Protein AF-A0AAJ4NPG3-F1 (afdb_monomer_lite)

Secondary structure (DSSP, 8-state):
-----------B---HHHHHSEEEEEEES--SSSTT--EEETTEEEEEEEES----SS--------SS--EEEEEEEEETTTEEEEEEEEES----HHHHHHHTTTSS----SS--SEEEEEE-TTS-EEEEEEEE--TT-SS-EEEEE-SS-EEEEEEE-BBTT--SB-SS--EEEEEETTEEEEEEE-STT-EEEEETT--HHHHHHHHHHHHHHHHHHHHHHHT-

Organism: NCBI:txid2599927

pLDDT: mean 81.84, std 18.61, range [30.41, 98.44]

Sequence (228 aa):
MTITLGSCAAHMAMPIELENDSTKISVEGRAFSNFSGEFNFGKYHVTNIHRGWTKRSDVTILGYGSSKVEQKYQFSIDESGDNLWIVECVSDASWNHATLGEFFGGKISLESSYDPQLVCKVIGNNNTEVAAIIMSQSYDSITLQGDVTDGKTNIDISGVDKFSTSSLSMGQAMGYVFLLNENPIGAVEVINSGNVWISESTNQEEKSLISVTSAAMLLYQDIKKGSS

Structure (mmCIF, N/CA/C/O backbone):
data_AF-A0AAJ4NPG3-F1
#
_entry.id   AF-A0AAJ4NPG3-F1
#
loop_
_atom_site.group_PDB
_atom_site.id
_atom_site.type_symbol
_atom_site.label_atom_id
_atom_site.label_alt_id
_atom_site.label_comp_id
_atom_site.label_asym_id
_atom_site.label_entity_id
_atom_site.label_seq_id
_atom_site.pdbx_PDB_ins_code
_atom_site.Cartn_x
_atom_site.Cartn_y
_atom_site.Cartn_z
_atom_site.occupancy
_atom_site.B_iso_or_equiv
_atom_site.auth_seq_id
_atom_site.auth_comp_id
_atom_site.auth_asym_id
_atom_site.auth_atom_id
_atom_site.pdbx_PDB_model_num
ATOM 1 N N . MET A 1 1 ? 35.547 8.448 19.892 1.00 38.94 1 MET A N 1
ATOM 2 C CA . MET A 1 1 ? 34.451 9.328 19.441 1.00 38.94 1 MET A CA 1
ATOM 3 C C . MET A 1 1 ? 33.921 8.727 18.153 1.00 38.94 1 MET A C 1
ATOM 5 O O . MET A 1 1 ? 34.527 8.903 17.106 1.00 38.94 1 MET A O 1
ATOM 9 N N . THR A 1 2 ? 32.908 7.872 18.260 1.00 35.84 2 THR A N 1
ATOM 10 C CA . THR A 1 2 ? 32.359 7.131 17.121 1.00 35.84 2 THR A CA 1
ATOM 11 C C . THR A 1 2 ? 31.309 8.019 16.474 1.00 35.84 2 THR A C 1
ATOM 13 O O . THR A 1 2 ? 30.265 8.266 17.066 1.00 35.84 2 THR A O 1
ATOM 16 N N . ILE A 1 3 ? 31.623 8.571 15.305 1.00 42.03 3 ILE A N 1
ATOM 17 C CA . ILE A 1 3 ? 30.676 9.357 14.517 1.00 42.03 3 ILE A CA 1
ATOM 18 C C . ILE A 1 3 ? 29.740 8.349 13.850 1.00 42.03 3 ILE A C 1
ATOM 20 O O . ILE A 1 3 ? 30.099 7.724 12.855 1.00 42.03 3 ILE A O 1
ATOM 24 N N . THR A 1 4 ? 28.558 8.140 14.424 1.00 38.81 4 THR A N 1
ATOM 25 C CA . THR A 1 4 ? 27.461 7.472 13.724 1.00 38.81 4 THR A CA 1
ATOM 26 C C . THR A 1 4 ? 26.949 8.450 12.674 1.00 38.81 4 THR A C 1
ATOM 28 O O . THR A 1 4 ? 26.176 9.354 12.987 1.00 38.81 4 THR A O 1
ATOM 31 N N . LEU A 1 5 ? 27.425 8.318 11.435 1.00 42.19 5 LEU A N 1
ATOM 32 C CA . LEU A 1 5 ? 26.762 8.916 10.280 1.00 42.19 5 LEU A CA 1
ATOM 33 C C . LEU A 1 5 ? 25.359 8.309 10.234 1.00 42.19 5 LEU A C 1
ATOM 35 O O . LEU A 1 5 ? 25.189 7.171 9.802 1.00 42.19 5 LEU A O 1
ATOM 39 N N . GLY A 1 6 ? 24.372 9.041 10.751 1.00 39.91 6 GLY A N 1
ATOM 40 C CA . GLY A 1 6 ? 22.973 8.738 10.502 1.00 39.91 6 GLY A CA 1
ATOM 41 C C . GLY A 1 6 ? 22.788 8.791 8.996 1.00 39.91 6 GLY A C 1
ATOM 42 O O . GLY A 1 6 ? 22.810 9.870 8.408 1.00 39.91 6 GLY A O 1
ATOM 43 N N . SER A 1 7 ? 22.729 7.623 8.362 1.00 44.09 7 SER A N 1
ATOM 44 C CA . SER A 1 7 ? 22.411 7.508 6.947 1.00 44.09 7 SER A CA 1
ATOM 45 C C . SER A 1 7 ? 21.071 8.208 6.744 1.00 44.09 7 SER A C 1
ATOM 47 O O . SER A 1 7 ? 20.053 7.777 7.282 1.00 44.09 7 SER A O 1
ATOM 49 N N . CYS A 1 8 ? 21.086 9.340 6.044 1.00 62.28 8 CYS A N 1
ATOM 50 C CA . CYS A 1 8 ? 19.871 9.979 5.570 1.00 62.28 8 CYS A CA 1
ATOM 51 C C . CYS A 1 8 ? 19.309 9.038 4.501 1.00 62.28 8 CYS A C 1
ATOM 53 O O . CYS A 1 8 ? 19.768 9.042 3.358 1.00 62.28 8 CYS A O 1
ATOM 55 N N . ALA A 1 9 ? 18.430 8.125 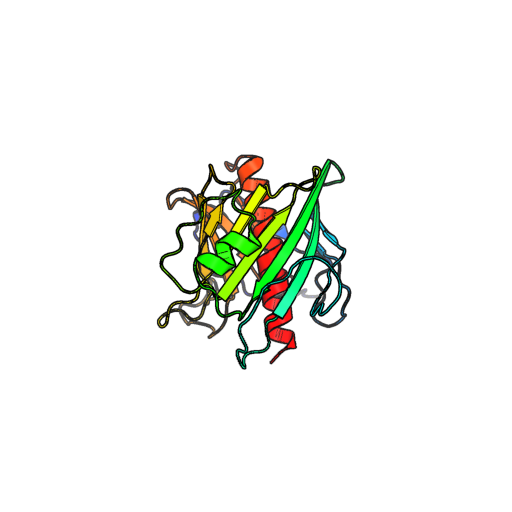4.913 1.00 73.69 9 ALA A N 1
ATOM 56 C CA . ALA A 1 9 ? 17.777 7.217 3.989 1.00 73.69 9 ALA A CA 1
ATOM 57 C C . ALA A 1 9 ? 16.955 8.053 3.000 1.00 73.69 9 ALA A C 1
ATOM 59 O O . ALA A 1 9 ? 16.244 8.975 3.400 1.00 73.69 9 ALA A O 1
ATOM 60 N N . ALA A 1 10 ? 17.088 7.760 1.707 1.00 84.62 10 ALA A N 1
ATOM 61 C CA . ALA A 1 10 ? 16.289 8.428 0.691 1.00 84.62 10 ALA A CA 1
ATOM 62 C C . ALA A 1 10 ? 14.807 8.091 0.901 1.00 84.62 10 ALA A C 1
ATOM 64 O O . ALA A 1 10 ? 14.477 6.922 1.118 1.00 84.62 10 ALA A O 1
ATOM 65 N N . HIS A 1 11 ? 13.955 9.113 0.810 1.00 91.81 11 HIS A N 1
ATOM 66 C CA . HIS A 1 11 ? 12.510 8.996 0.973 1.00 91.81 11 HIS A CA 1
ATOM 67 C C . HIS A 1 11 ? 11.770 9.298 -0.326 1.00 91.81 11 HIS A C 1
ATOM 69 O O . HIS A 1 11 ? 12.264 10.077 -1.144 1.00 91.81 11 HIS A O 1
ATOM 75 N N . MET A 1 12 ? 10.594 8.702 -0.521 1.00 94.38 12 MET A N 1
ATOM 76 C CA . MET A 1 12 ? 9.686 9.102 -1.601 1.00 94.38 12 MET A CA 1
ATOM 77 C C . MET A 1 12 ? 9.254 10.564 -1.428 1.00 94.38 12 MET A C 1
ATOM 79 O O . MET A 1 12 ? 9.166 11.064 -0.309 1.00 94.38 12 MET A O 1
ATOM 83 N N . ALA A 1 13 ? 8.969 11.259 -2.529 1.00 93.94 13 ALA A N 1
ATOM 84 C CA . ALA A 1 13 ? 8.302 12.554 -2.435 1.00 93.94 13 ALA A CA 1
ATOM 85 C C . ALA A 1 13 ? 6.835 12.362 -2.030 1.00 93.94 13 ALA A C 1
ATOM 87 O O . ALA A 1 13 ? 6.122 11.578 -2.652 1.00 93.94 13 ALA A O 1
ATOM 88 N N . MET A 1 14 ? 6.367 13.104 -1.032 1.00 92.69 14 MET A N 1
ATOM 89 C CA . MET A 1 14 ? 4.974 13.057 -0.595 1.00 92.69 14 MET A CA 1
ATOM 90 C C . MET A 1 14 ? 4.435 14.460 -0.303 1.00 92.69 14 MET A C 1
ATOM 92 O O . MET A 1 14 ? 5.228 15.393 -0.160 1.00 92.69 14 MET A O 1
ATOM 96 N N . PRO A 1 15 ? 3.104 14.637 -0.275 1.00 94.31 15 PRO A N 1
ATOM 97 C CA . PRO A 1 15 ? 2.493 15.895 0.136 1.00 94.31 15 PRO A CA 1
ATOM 98 C C . PRO A 1 15 ? 2.933 16.306 1.547 1.00 94.31 15 PRO A C 1
ATOM 100 O O . PRO A 1 15 ? 3.081 15.460 2.433 1.00 94.31 15 PRO A O 1
ATOM 103 N N . ILE A 1 16 ? 3.128 17.610 1.753 1.00 92.44 16 ILE A N 1
ATOM 104 C CA . ILE A 1 16 ? 3.629 18.185 3.012 1.00 92.44 16 ILE A CA 1
ATOM 105 C C . ILE A 1 16 ? 2.659 17.953 4.181 1.00 92.44 16 ILE A C 1
ATOM 107 O O . ILE A 1 16 ? 3.066 17.880 5.337 1.00 92.44 16 ILE A O 1
ATOM 111 N N . GLU A 1 17 ? 1.374 17.790 3.880 1.00 93.75 17 GLU A N 1
ATOM 112 C CA . GLU A 1 17 ? 0.311 17.463 4.826 1.00 93.75 17 GLU A CA 1
ATOM 113 C C . GLU A 1 17 ? 0.591 16.125 5.518 1.00 93.75 17 GLU A C 1
ATOM 115 O O . GLU A 1 17 ? 0.449 16.004 6.732 1.00 93.75 17 GLU A O 1
ATOM 120 N N . LEU A 1 18 ? 1.079 15.127 4.773 1.00 94.88 18 LEU A N 1
ATOM 121 C CA . LEU A 1 18 ? 1.440 13.833 5.348 1.00 94.88 18 LEU A CA 1
ATOM 122 C C . LEU A 1 18 ? 2.752 13.895 6.133 1.00 94.88 18 LEU A C 1
ATOM 124 O O . LEU A 1 18 ? 2.943 13.107 7.052 1.00 94.88 18 LEU A O 1
ATOM 128 N N . GLU A 1 19 ? 3.659 14.820 5.826 1.00 89.75 19 GLU A N 1
ATOM 129 C CA . GLU A 1 19 ? 4.871 15.004 6.633 1.00 89.75 19 GLU A CA 1
ATOM 130 C C . GLU A 1 19 ? 4.559 15.553 8.031 1.00 89.75 19 GLU A C 1
ATOM 132 O O . GLU A 1 19 ? 5.238 15.183 8.990 1.00 89.75 19 GLU A O 1
ATOM 137 N N . ASN A 1 20 ? 3.531 16.398 8.147 1.00 90.88 20 ASN A N 1
ATOM 138 C CA . ASN A 1 20 ? 3.207 17.105 9.386 1.00 90.88 20 ASN A CA 1
ATOM 139 C C . ASN A 1 20 ? 2.100 16.433 10.210 1.00 90.88 20 ASN A C 1
ATOM 141 O O . ASN A 1 20 ? 2.214 16.382 11.432 1.00 90.88 20 ASN A O 1
ATOM 145 N N . ASP A 1 21 ? 1.064 15.902 9.553 1.00 94.25 21 ASP A N 1
ATOM 146 C CA . ASP A 1 21 ? -0.208 15.534 10.196 1.00 94.25 21 ASP A CA 1
ATOM 147 C C . ASP A 1 21 ? -0.521 14.034 10.064 1.00 94.25 21 ASP A C 1
ATOM 149 O O . ASP A 1 21 ? -1.678 13.607 9.937 1.00 94.25 21 ASP A O 1
ATOM 153 N N . SER A 1 22 ? 0.523 13.205 10.048 1.00 96.50 22 SER A N 1
ATOM 154 C CA . SER A 1 22 ? 0.381 11.759 9.935 1.00 96.50 22 SER A CA 1
ATOM 155 C C . SER A 1 22 ? 1.288 10.994 10.889 1.00 96.50 22 SER A C 1
ATOM 157 O O . SER A 1 22 ? 2.376 11.424 11.274 1.00 96.50 22 SER A O 1
ATOM 159 N N . THR A 1 23 ? 0.844 9.791 11.240 1.00 96.44 23 THR A N 1
ATOM 160 C CA . THR A 1 23 ? 1.691 8.835 11.943 1.00 96.44 23 THR A CA 1
ATOM 161 C C . THR A 1 23 ? 2.551 8.091 10.929 1.00 96.44 23 THR A C 1
ATOM 163 O O . THR A 1 23 ? 2.031 7.326 10.115 1.00 96.44 23 THR A O 1
ATOM 166 N N . LYS A 1 24 ? 3.874 8.272 11.014 1.00 96.38 24 LYS A N 1
ATOM 167 C CA . LYS A 1 24 ? 4.846 7.440 10.297 1.00 96.38 24 LYS A CA 1
ATOM 168 C C . LYS A 1 24 ? 5.022 6.100 11.005 1.00 96.38 24 LYS A C 1
ATOM 170 O O . LYS A 1 24 ? 5.369 6.050 12.184 1.00 96.38 24 LYS A O 1
ATOM 175 N N . ILE A 1 25 ? 4.860 5.019 10.256 1.00 96.75 25 ILE A N 1
ATOM 176 C CA . ILE A 1 25 ? 4.967 3.644 10.724 1.00 96.75 25 ILE A CA 1
ATOM 177 C C . ILE A 1 25 ? 6.024 2.931 9.880 1.00 96.75 25 ILE A C 1
ATOM 179 O O . ILE A 1 25 ? 5.851 2.733 8.677 1.00 96.75 25 ILE A O 1
ATOM 183 N N . SER A 1 26 ? 7.132 2.551 10.508 1.00 96.12 26 SER A N 1
ATOM 184 C CA . SER A 1 26 ? 8.186 1.789 9.837 1.00 96.12 26 SER A CA 1
ATOM 185 C C . SER A 1 26 ? 7.700 0.382 9.502 1.00 96.12 26 SER A C 1
ATOM 187 O O . SER A 1 26 ? 7.053 -0.267 10.326 1.00 96.12 26 SER A O 1
ATOM 189 N N . VAL A 1 27 ? 8.044 -0.100 8.307 1.00 95.12 27 VAL A N 1
ATOM 190 C CA . VAL A 1 27 ? 7.849 -1.504 7.942 1.00 95.12 27 VAL A CA 1
ATOM 191 C C . VAL A 1 27 ? 9.032 -2.320 8.459 1.00 95.12 27 VAL A C 1
ATOM 193 O O . VAL A 1 27 ? 10.195 -2.005 8.195 1.00 95.12 27 VAL A O 1
ATOM 196 N N . GLU A 1 28 ? 8.732 -3.391 9.181 1.00 92.69 28 GLU A N 1
ATOM 197 C CA . GLU A 1 28 ? 9.698 -4.280 9.823 1.00 92.69 28 GLU A CA 1
ATOM 198 C C . GLU A 1 28 ? 9.535 -5.712 9.310 1.00 92.69 28 GLU A C 1
ATOM 200 O O . GLU A 1 28 ? 8.460 -6.108 8.873 1.00 92.69 28 GLU A O 1
ATOM 205 N N . GLY A 1 29 ? 10.611 -6.502 9.314 1.00 87.94 29 GLY A N 1
ATOM 206 C CA . GLY A 1 29 ? 10.581 -7.898 8.846 1.00 87.94 29 GLY A CA 1
ATOM 207 C C . GLY A 1 29 ? 10.587 -8.076 7.322 1.00 87.94 29 GLY A C 1
ATOM 208 O O . GLY A 1 29 ? 10.956 -9.145 6.836 1.00 87.94 29 GLY A O 1
ATOM 209 N N . ARG A 1 30 ? 10.299 -7.018 6.548 1.00 85.94 30 ARG A N 1
ATOM 210 C CA . ARG A 1 30 ? 10.364 -7.046 5.080 1.00 85.94 30 ARG A CA 1
ATOM 211 C C . ARG A 1 30 ? 11.804 -7.245 4.595 1.00 85.94 30 ARG A C 1
ATOM 213 O O . ARG A 1 30 ? 12.603 -6.311 4.543 1.00 85.94 30 ARG A O 1
ATOM 220 N N . ALA A 1 31 ? 12.134 -8.481 4.232 1.00 70.44 31 ALA A N 1
ATOM 221 C CA . ALA A 1 31 ? 13.439 -8.865 3.710 1.00 70.44 31 ALA A CA 1
ATOM 222 C C . ALA A 1 31 ? 13.376 -9.113 2.197 1.00 70.44 31 ALA A C 1
ATOM 224 O O . ALA A 1 31 ? 12.677 -10.005 1.724 1.00 70.44 31 ALA A O 1
ATOM 225 N N . PHE A 1 32 ? 14.182 -8.372 1.438 1.00 61.84 32 PHE A N 1
ATOM 226 C CA . PHE A 1 32 ? 14.241 -8.467 -0.025 1.00 61.84 32 PHE A CA 1
ATOM 227 C C . PHE A 1 32 ? 14.836 -9.772 -0.567 1.00 61.84 32 PHE A C 1
ATOM 229 O O . PHE A 1 32 ? 14.674 -10.074 -1.746 1.00 61.84 32 PHE A O 1
ATOM 236 N N . SER A 1 33 ? 15.571 -10.515 0.263 1.00 52.56 33 SER A N 1
ATOM 237 C CA . SER A 1 33 ? 16.387 -11.655 -0.166 1.00 52.56 33 SER A CA 1
ATOM 238 C C . SER A 1 33 ? 15.874 -13.021 0.293 1.00 52.56 33 SER A C 1
ATOM 240 O O . SER A 1 33 ? 16.274 -14.016 -0.304 1.00 52.56 33 SER A O 1
ATOM 242 N N . ASN A 1 34 ? 14.993 -13.098 1.303 1.00 47.97 34 ASN A N 1
ATOM 243 C CA . ASN A 1 34 ? 14.545 -14.371 1.879 1.00 47.97 34 ASN A CA 1
ATOM 244 C C . ASN A 1 34 ? 13.018 -14.546 1.816 1.00 47.97 34 ASN A C 1
ATOM 246 O O . ASN A 1 34 ? 12.227 -13.799 2.385 1.00 47.97 34 ASN A O 1
ATOM 250 N N . PHE A 1 35 ? 12.654 -15.598 1.087 1.00 55.38 35 PHE A N 1
ATOM 251 C CA . PHE A 1 35 ? 11.395 -15.897 0.401 1.00 55.38 35 PHE A CA 1
ATOM 252 C C . PHE A 1 35 ? 10.249 -16.439 1.284 1.00 55.38 35 PHE A C 1
ATOM 254 O O . PHE A 1 35 ? 9.487 -17.308 0.867 1.00 55.38 35 PHE A O 1
ATOM 261 N N . SER A 1 36 ? 10.092 -15.912 2.495 1.00 55.81 36 SER A N 1
ATOM 262 C CA . SER A 1 36 ? 8.943 -16.211 3.370 1.00 55.81 36 SER A CA 1
ATOM 263 C C . SER A 1 36 ? 8.558 -15.044 4.282 1.00 55.81 36 SER A C 1
ATOM 265 O O . SER A 1 36 ? 7.811 -15.250 5.232 1.00 55.81 36 SER A O 1
ATOM 267 N N . GLY A 1 37 ? 9.143 -13.859 4.059 1.00 70.75 37 GLY A N 1
ATOM 268 C CA . GLY A 1 37 ? 9.166 -12.764 5.023 1.00 70.75 37 GLY A CA 1
ATOM 269 C C . GLY A 1 37 ? 7.786 -12.200 5.307 1.00 70.75 37 GLY A C 1
ATOM 270 O O . GLY A 1 37 ? 7.312 -11.322 4.590 1.00 70.75 37 GLY A O 1
ATOM 271 N N . GLU A 1 38 ? 7.173 -12.701 6.371 1.00 88.88 38 GLU A N 1
ATOM 272 C CA . GLU A 1 38 ? 6.168 -11.957 7.108 1.00 88.88 38 GLU A CA 1
ATOM 273 C C . GLU A 1 38 ? 6.754 -10.595 7.473 1.00 88.88 38 GLU A C 1
ATOM 275 O O . GLU A 1 38 ? 7.948 -10.461 7.764 1.00 88.88 38 GLU A O 1
ATOM 280 N N . PHE A 1 39 ? 5.920 -9.574 7.421 1.00 93.38 39 PHE A N 1
ATOM 281 C CA . PHE A 1 39 ? 6.325 -8.232 7.791 1.00 93.38 39 PHE A CA 1
ATOM 282 C C . PHE A 1 39 ? 5.208 -7.571 8.570 1.00 93.38 39 PHE A C 1
ATOM 284 O O . PHE A 1 39 ? 4.049 -7.978 8.507 1.00 93.38 39 PHE A O 1
ATOM 291 N N . ASN A 1 40 ? 5.557 -6.539 9.314 1.00 95.00 40 ASN A N 1
ATOM 292 C CA . ASN A 1 40 ? 4.600 -5.789 10.101 1.00 95.00 40 ASN A CA 1
ATOM 293 C C . ASN A 1 40 ? 4.852 -4.297 9.959 1.00 95.00 40 ASN A C 1
ATOM 295 O O . ASN A 1 40 ? 5.958 -3.851 9.657 1.00 95.00 40 ASN A O 1
ATOM 299 N N . PHE A 1 41 ? 3.803 -3.524 10.188 1.00 95.88 41 PHE A N 1
ATOM 300 C CA . PHE A 1 41 ? 3.886 -2.083 10.347 1.00 95.88 41 PHE A CA 1
ATOM 301 C C . PHE A 1 41 ? 2.835 -1.675 11.376 1.00 95.88 41 PHE A C 1
ATOM 303 O O . PHE A 1 41 ? 1.628 -1.821 11.174 1.00 95.88 41 PHE A O 1
ATOM 310 N N . GLY A 1 42 ? 3.302 -1.197 12.529 1.00 93.44 42 GLY A N 1
ATOM 311 C CA . GLY A 1 42 ? 2.427 -0.841 13.642 1.00 93.44 42 GLY A CA 1
ATOM 312 C C . GLY A 1 42 ? 1.638 -2.058 14.124 1.00 93.44 42 GLY A C 1
ATOM 313 O O . GLY A 1 42 ? 2.230 -3.069 14.486 1.00 93.44 42 GLY A O 1
ATOM 314 N N . LYS A 1 43 ? 0.307 -1.949 14.115 1.00 94.38 43 LYS A N 1
ATOM 315 C CA . LYS A 1 43 ? -0.620 -3.003 14.556 1.00 94.38 43 LYS A CA 1
ATOM 316 C C . LYS A 1 43 ? -0.945 -4.060 13.493 1.00 94.38 43 LYS A C 1
ATOM 318 O O . LYS A 1 43 ? -1.688 -4.992 13.796 1.00 94.38 43 LYS A O 1
ATOM 323 N N . TYR A 1 44 ? -0.441 -3.891 12.270 1.00 96.06 44 TYR A N 1
ATOM 324 C CA . TYR A 1 44 ? -0.773 -4.740 11.131 1.00 96.06 44 TYR A CA 1
ATOM 325 C C . TYR A 1 44 ? 0.324 -5.767 10.873 1.00 96.06 44 TYR A C 1
ATOM 327 O O . TYR A 1 44 ? 1.477 -5.401 10.627 1.00 96.06 44 TYR A O 1
ATOM 335 N N . HIS A 1 45 ? -0.050 -7.042 10.893 1.00 95.62 45 HIS A N 1
ATOM 336 C CA . HIS A 1 45 ? 0.833 -8.177 10.649 1.00 95.62 45 HIS A CA 1
ATOM 337 C C . HIS A 1 45 ? 0.472 -8.845 9.327 1.00 95.62 45 HIS A C 1
ATOM 339 O O . HIS A 1 45 ? -0.643 -9.332 9.158 1.00 95.62 45 HIS A O 1
ATOM 345 N N . VAL A 1 46 ? 1.418 -8.881 8.392 1.00 95.12 46 VAL A N 1
ATOM 346 C CA . VAL A 1 46 ? 1.251 -9.498 7.076 1.00 95.12 46 VAL A CA 1
ATOM 347 C C . VAL A 1 46 ? 1.905 -10.871 7.072 1.00 95.12 46 VAL A C 1
ATOM 349 O O . VAL A 1 46 ? 3.117 -10.994 7.244 1.00 95.12 46 VAL A O 1
ATOM 352 N N . THR A 1 47 ? 1.095 -11.903 6.864 1.00 93.00 47 THR A N 1
ATOM 353 C CA . THR A 1 47 ? 1.470 -13.317 6.992 1.00 93.00 47 THR A CA 1
ATOM 354 C C . THR A 1 47 ? 0.911 -14.145 5.834 1.00 93.00 47 THR A C 1
ATOM 356 O O . THR A 1 47 ? 0.262 -13.615 4.929 1.00 93.00 47 THR A O 1
ATOM 359 N N . ASN A 1 48 ? 1.175 -15.459 5.827 1.00 90.19 48 ASN A N 1
ATOM 360 C CA . ASN A 1 48 ? 0.628 -16.408 4.844 1.00 90.19 48 ASN A CA 1
ATOM 361 C C . ASN A 1 48 ? 0.824 -15.967 3.381 1.00 90.19 48 ASN A C 1
ATOM 363 O O . ASN A 1 48 ? -0.080 -16.089 2.550 1.00 90.19 48 ASN A O 1
ATOM 367 N N . ILE A 1 49 ? 1.999 -15.420 3.067 1.00 89.19 49 ILE A N 1
ATOM 368 C CA . ILE A 1 49 ? 2.299 -14.879 1.741 1.00 89.19 49 ILE A CA 1
ATOM 369 C C . ILE A 1 49 ? 2.555 -16.035 0.765 1.00 89.19 49 ILE A C 1
ATOM 371 O O . ILE A 1 49 ? 3.523 -16.781 0.902 1.00 89.19 49 ILE A O 1
ATOM 375 N N . HIS A 1 50 ? 1.719 -16.148 -0.264 1.00 86.38 50 HIS A N 1
ATOM 376 C CA . HIS A 1 50 ? 1.825 -17.143 -1.330 1.00 86.38 50 HIS A CA 1
ATOM 377 C C . HIS A 1 50 ? 1.985 -16.446 -2.684 1.00 86.38 50 HIS A C 1
ATOM 379 O O . HIS A 1 50 ? 1.260 -15.503 -2.985 1.00 86.38 50 HIS A O 1
ATOM 385 N N . ARG A 1 51 ? 2.910 -16.918 -3.530 1.00 80.50 51 ARG A N 1
ATOM 386 C CA . ARG A 1 51 ? 3.156 -16.399 -4.892 1.00 80.50 51 ARG A CA 1
ATOM 387 C C . ARG A 1 51 ? 3.037 -17.515 -5.924 1.00 80.50 51 ARG A C 1
ATOM 389 O O . ARG A 1 51 ? 3.357 -18.662 -5.628 1.00 80.50 51 ARG A O 1
ATOM 396 N N . GLY A 1 52 ? 2.637 -17.169 -7.146 1.00 68.56 52 GLY A N 1
ATOM 397 C CA . GLY A 1 52 ? 2.694 -18.066 -8.304 1.00 68.56 52 GLY A CA 1
ATOM 398 C C . GLY A 1 52 ? 1.809 -19.307 -8.185 1.00 68.56 52 GLY A C 1
ATOM 399 O O . GLY A 1 52 ? 2.088 -20.325 -8.822 1.00 68.56 52 GLY A O 1
ATOM 400 N N . TRP A 1 53 ? 0.754 -19.257 -7.367 1.00 63.38 53 TRP A N 1
ATOM 401 C CA . TRP A 1 53 ? -0.146 -20.391 -7.226 1.00 63.38 53 TRP A CA 1
ATOM 402 C C . TRP A 1 53 ? -0.831 -20.680 -8.569 1.00 63.38 53 TRP A C 1
ATOM 404 O O . TRP A 1 53 ? -1.448 -19.823 -9.197 1.00 63.38 53 TRP A O 1
ATOM 414 N N . THR A 1 54 ? -0.678 -21.918 -9.034 1.00 50.19 54 THR A N 1
ATOM 415 C CA . THR A 1 54 ? -1.303 -22.440 -10.253 1.00 50.19 54 THR A CA 1
ATOM 416 C C . THR A 1 54 ? -1.741 -23.890 -10.012 1.00 50.19 54 THR A C 1
ATOM 418 O O . THR A 1 54 ? -1.020 -24.808 -10.391 1.00 50.19 54 THR A O 1
ATOM 421 N N . LYS A 1 55 ? -2.906 -24.113 -9.361 1.00 40.19 55 LYS A N 1
ATOM 422 C CA . LYS A 1 55 ? -3.920 -25.176 -9.655 1.00 40.19 55 LYS A CA 1
ATOM 423 C C . LYS A 1 55 ? -4.783 -25.652 -8.463 1.00 40.19 55 LYS A C 1
ATOM 425 O O . LYS A 1 55 ? -4.291 -25.812 -7.355 1.00 40.19 55 LYS A O 1
ATOM 430 N N . ARG A 1 56 ? -5.983 -26.115 -8.875 1.00 30.95 56 ARG A N 1
ATOM 431 C CA . ARG A 1 56 ? -7.020 -27.001 -8.282 1.00 30.95 56 ARG A CA 1
ATOM 432 C C . ARG A 1 56 ? -8.193 -26.322 -7.552 1.00 30.95 56 ARG A C 1
ATOM 434 O O . ARG A 1 56 ? -8.041 -25.829 -6.446 1.00 30.95 56 ARG A O 1
ATOM 441 N N . SER A 1 57 ? -9.366 -26.488 -8.180 1.00 33.19 57 SER A N 1
ATOM 442 C CA . SER A 1 57 ? -10.753 -26.307 -7.702 1.00 33.19 57 SER A CA 1
ATOM 443 C C . SER A 1 57 ? -11.273 -24.870 -7.513 1.00 33.19 57 SER A C 1
ATOM 445 O O . SER A 1 57 ? -10.827 -24.140 -6.642 1.00 33.19 57 SER A O 1
ATOM 447 N N . ASP A 1 58 ? -12.272 -24.544 -8.343 1.00 30.41 58 ASP A N 1
ATOM 448 C CA . ASP A 1 58 ? -13.365 -23.570 -8.159 1.00 30.41 58 ASP A CA 1
ATOM 449 C C . ASP A 1 58 ? -13.198 -22.076 -8.467 1.00 30.41 58 ASP A C 1
ATOM 451 O O . ASP A 1 58 ? -14.150 -21.324 -8.283 1.00 30.41 58 ASP A O 1
ATOM 455 N N . VAL A 1 59 ? -12.111 -21.649 -9.114 1.00 35.03 59 VAL A N 1
ATOM 456 C CA . VAL A 1 59 ? -12.171 -20.422 -9.936 1.00 35.03 59 VAL A CA 1
ATOM 457 C C . VAL A 1 59 ? -11.881 -20.793 -11.378 1.00 35.03 59 VAL A C 1
ATOM 459 O O . VAL A 1 59 ? -10.738 -20.849 -11.833 1.00 35.03 59 VAL A O 1
ATOM 462 N N . THR A 1 60 ? -12.948 -21.122 -12.098 1.00 32.16 60 THR A N 1
ATOM 463 C CA . THR A 1 60 ? -12.882 -21.325 -13.539 1.00 32.16 60 THR A CA 1
ATOM 464 C C . THR A 1 60 ? -12.876 -19.945 -14.192 1.00 32.16 60 THR A C 1
ATOM 466 O O . THR A 1 60 ? -13.926 -19.468 -14.598 1.00 32.16 60 THR A O 1
ATOM 469 N N . ILE A 1 61 ? -11.710 -19.296 -14.297 1.00 40.44 61 ILE A N 1
ATOM 470 C CA . ILE A 1 61 ? -11.548 -18.198 -15.263 1.00 40.44 61 ILE A CA 1
ATOM 471 C C . ILE A 1 61 ? -11.437 -18.876 -16.629 1.00 40.44 61 ILE A C 1
ATOM 473 O O . ILE A 1 61 ? -10.376 -19.354 -17.042 1.00 40.44 61 ILE A O 1
ATOM 477 N N . LEU A 1 62 ? -12.592 -19.067 -17.260 1.00 36.59 62 LEU A N 1
ATOM 478 C CA . LEU A 1 62 ? -12.726 -19.716 -18.553 1.00 36.59 62 LEU A CA 1
ATOM 479 C C . LEU A 1 62 ? -12.167 -18.784 -19.632 1.00 36.59 62 LEU A C 1
ATOM 481 O O . LEU A 1 62 ? -12.812 -17.837 -20.057 1.00 36.59 62 LEU A O 1
ATOM 485 N N . GLY A 1 63 ? -10.977 -19.134 -20.117 1.00 38.03 63 GLY A N 1
ATOM 486 C CA . GLY A 1 63 ? -10.549 -18.863 -21.483 1.00 38.03 63 GLY A CA 1
ATOM 487 C C . GLY A 1 63 ? -10.008 -17.466 -21.762 1.00 38.03 63 GLY A C 1
ATOM 488 O O . GLY A 1 63 ? -10.721 -16.629 -22.293 1.00 38.03 63 GLY A O 1
ATOM 489 N N . TYR A 1 64 ? -8.695 -17.295 -21.621 1.00 34.88 64 TYR A N 1
ATOM 490 C CA . TYR A 1 64 ? -7.916 -16.620 -22.658 1.00 34.88 64 TYR A CA 1
ATOM 491 C C . TYR A 1 64 ? -6.433 -16.973 -22.531 1.00 34.88 64 TYR A C 1
ATOM 493 O O . TYR A 1 64 ? -5.837 -16.863 -21.464 1.00 34.88 64 TYR A O 1
ATOM 501 N N . GLY A 1 65 ? -5.835 -17.435 -23.629 1.00 41.00 65 GLY A N 1
ATOM 502 C CA . GLY A 1 65 ? -4.390 -17.580 -23.739 1.00 41.00 65 GLY A CA 1
ATOM 503 C C . GLY A 1 65 ? -3.781 -16.219 -24.051 1.00 41.00 65 GLY A C 1
ATOM 504 O O . GLY A 1 65 ? -4.015 -15.679 -25.129 1.00 41.00 65 GLY A O 1
ATOM 505 N N . SER A 1 66 ? -3.002 -15.672 -23.123 1.00 35.94 66 SER A N 1
ATOM 506 C CA . SER A 1 66 ? -2.197 -14.473 -23.340 1.00 35.94 66 SER A CA 1
ATOM 507 C C . SER A 1 66 ? -0.786 -14.716 -22.820 1.00 35.94 66 SER A C 1
ATOM 509 O O . SER A 1 66 ? -0.578 -15.202 -21.714 1.00 35.94 66 SER A O 1
ATOM 511 N N . SER A 1 67 ? 0.191 -14.415 -23.667 1.00 38.78 67 SER A N 1
ATOM 512 C CA . SER A 1 67 ? 1.611 -14.753 -23.540 1.00 38.78 67 SER A CA 1
ATOM 513 C C . SER A 1 67 ? 2.398 -13.850 -22.573 1.00 38.78 67 SER A C 1
ATOM 515 O O . SER A 1 67 ? 3.618 -13.749 -22.696 1.00 38.78 67 SER A O 1
ATOM 517 N N . LYS A 1 68 ? 1.728 -13.189 -21.621 1.00 45.91 68 LYS A N 1
ATOM 518 C CA . LYS A 1 68 ? 2.353 -12.553 -20.452 1.00 45.91 68 LYS A CA 1
ATOM 519 C C . LYS A 1 68 ? 2.056 -13.432 -19.244 1.00 45.91 68 LYS A C 1
ATOM 521 O O . LYS A 1 68 ? 0.914 -13.815 -19.024 1.00 45.91 68 LYS A O 1
ATOM 526 N N . VAL A 1 69 ? 3.092 -13.826 -18.513 1.00 56.56 69 VAL A N 1
ATOM 527 C CA . VAL A 1 69 ? 2.944 -14.722 -17.363 1.00 56.56 69 VAL A CA 1
ATOM 528 C C . VAL A 1 69 ? 2.204 -13.964 -16.262 1.00 56.56 69 VAL A C 1
ATOM 530 O O . VAL A 1 69 ? 2.817 -13.158 -15.573 1.00 56.56 69 VAL A O 1
ATOM 533 N N . GLU A 1 70 ? 0.898 -14.207 -16.125 1.00 70.75 70 GLU A N 1
ATOM 534 C CA . GLU A 1 70 ? 0.086 -13.682 -15.021 1.00 70.75 70 GLU A CA 1
ATOM 535 C C . GLU A 1 70 ? 0.776 -13.973 -13.686 1.00 70.75 70 GLU A C 1
ATOM 537 O O . GLU A 1 70 ? 1.116 -15.125 -13.388 1.00 70.75 70 GLU A O 1
ATOM 542 N N . GLN A 1 71 ? 0.954 -12.945 -12.859 1.00 77.69 71 GLN A N 1
ATOM 543 C CA . GLN A 1 71 ? 1.515 -13.115 -11.525 1.00 77.69 71 GLN A CA 1
ATOM 544 C C . GLN A 1 71 ? 0.390 -13.049 -10.502 1.00 77.69 71 GLN A C 1
ATOM 546 O O . GLN A 1 71 ? -0.344 -12.070 -10.408 1.00 77.69 71 GLN A O 1
ATOM 551 N N . LYS A 1 72 ? 0.244 -14.121 -9.724 1.00 86.19 72 LYS A N 1
ATOM 552 C CA . LYS A 1 72 ? -0.768 -14.224 -8.670 1.00 86.19 72 LYS A CA 1
ATOM 553 C C . LYS A 1 72 ? -0.085 -14.254 -7.325 1.00 86.19 72 LYS A C 1
ATOM 555 O O . LYS A 1 72 ? 0.913 -14.963 -7.154 1.00 86.19 72 LYS A O 1
ATOM 560 N N . TYR A 1 73 ? -0.625 -13.513 -6.372 1.00 88.25 73 TYR A N 1
ATOM 561 C CA . TYR A 1 73 ? -0.180 -13.587 -4.994 1.00 88.25 73 TYR A CA 1
ATOM 562 C C . TYR A 1 73 ? -1.339 -13.423 -4.026 1.00 88.25 73 TYR A C 1
ATOM 564 O O . TYR A 1 73 ? -2.366 -12.837 -4.349 1.00 88.25 73 TYR A O 1
ATOM 572 N N . GLN A 1 74 ? -1.171 -13.994 -2.844 1.00 92.31 74 GLN A N 1
ATOM 573 C CA . GLN A 1 74 ? -2.135 -13.919 -1.763 1.00 92.31 74 GLN A CA 1
ATOM 574 C C . GLN A 1 74 ? -1.397 -13.694 -0.453 1.00 92.31 74 GLN A C 1
ATOM 576 O O . GLN A 1 74 ? -0.278 -14.179 -0.287 1.00 92.31 74 GLN A O 1
ATOM 581 N N . PHE A 1 75 ? -2.019 -12.979 0.471 1.00 93.69 75 PHE A N 1
ATOM 582 C CA . PHE A 1 75 ? -1.518 -12.822 1.829 1.00 93.69 75 PHE A CA 1
ATOM 583 C C . PHE A 1 75 ? -2.667 -12.641 2.816 1.00 93.69 75 PHE A C 1
ATOM 585 O O . PHE A 1 75 ? -3.802 -12.351 2.434 1.00 93.69 75 PHE A O 1
ATOM 592 N N . SER A 1 76 ? -2.355 -12.819 4.092 1.00 95.00 76 SER A N 1
ATOM 593 C CA . SER A 1 76 ? -3.214 -12.441 5.205 1.00 95.00 76 SER A CA 1
ATOM 594 C C . SER A 1 76 ? -2.683 -11.163 5.836 1.00 95.00 76 SER A C 1
ATOM 596 O O . SER A 1 76 ? -1.472 -11.007 5.970 1.00 95.00 76 SER A O 1
ATOM 598 N N . ILE A 1 77 ? -3.573 -10.266 6.239 1.00 95.94 77 ILE A N 1
ATOM 599 C CA . ILE A 1 77 ? -3.242 -9.117 7.078 1.00 95.94 77 ILE A CA 1
ATOM 600 C C . ILE A 1 77 ? -4.141 -9.137 8.306 1.00 95.94 77 ILE A C 1
ATOM 602 O O . ILE A 1 77 ? -5.362 -9.199 8.184 1.00 95.94 77 ILE A O 1
ATOM 606 N N . ASP A 1 78 ? -3.511 -9.139 9.473 1.00 94.62 78 ASP A N 1
ATOM 607 C CA . ASP A 1 78 ? -4.164 -9.176 10.774 1.00 94.62 78 ASP A CA 1
ATOM 608 C C . ASP A 1 78 ? -3.934 -7.858 11.520 1.00 94.62 78 ASP A C 1
ATOM 610 O O . ASP A 1 78 ? -2.809 -7.357 11.588 1.00 94.62 78 ASP A O 1
ATOM 614 N N . GLU A 1 79 ? -5.002 -7.285 12.066 1.00 91.88 79 GLU A N 1
ATOM 615 C CA . GLU A 1 79 ? -4.961 -6.104 12.925 1.00 91.88 79 GLU A CA 1
ATOM 616 C C . GLU A 1 79 ? -5.001 -6.525 14.397 1.00 91.88 79 GLU A C 1
ATOM 618 O O . GLU A 1 79 ? -6.063 -6.564 15.014 1.00 91.88 79 GLU A O 1
ATOM 623 N N . SER A 1 80 ? -3.836 -6.835 14.970 1.00 83.06 80 SER A N 1
ATOM 624 C CA 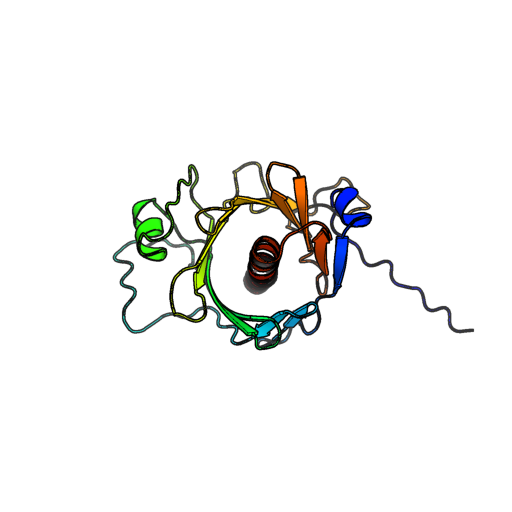. SER A 1 80 ? -3.683 -7.181 16.397 1.00 83.06 80 SER A CA 1
ATOM 625 C C . SER A 1 80 ? -4.628 -8.283 16.915 1.00 83.06 80 SER A C 1
ATOM 627 O O . SER A 1 80 ? -4.968 -8.299 18.097 1.00 83.06 80 SER A O 1
ATOM 629 N N . GLY A 1 81 ? -5.023 -9.221 16.056 1.00 75.94 81 GLY A N 1
ATOM 630 C CA . GLY A 1 81 ? -5.900 -10.352 16.357 1.00 75.94 81 GLY A CA 1
ATOM 631 C C . GLY A 1 81 ? -7.401 -10.069 16.257 1.00 75.94 81 GLY A C 1
ATOM 632 O O . GLY A 1 81 ? -8.191 -10.996 16.441 1.00 75.94 81 GLY A O 1
ATOM 633 N N . ASP A 1 82 ? -7.808 -8.827 15.977 1.00 76.31 82 ASP A N 1
ATOM 634 C CA . ASP A 1 82 ? -9.221 -8.425 15.955 1.00 76.31 82 ASP A CA 1
ATOM 635 C C . ASP A 1 82 ? -9.847 -8.580 14.560 1.00 76.31 82 ASP A C 1
ATOM 637 O O . ASP A 1 82 ? -10.993 -9.020 14.418 1.00 76.31 82 ASP A O 1
ATOM 641 N N . ASN A 1 83 ? -9.085 -8.251 13.515 1.00 85.56 83 ASN A N 1
ATOM 642 C CA . ASN A 1 83 ? -9.540 -8.295 12.130 1.00 85.56 83 ASN A CA 1
ATOM 643 C C . ASN A 1 83 ? -8.530 -9.024 11.252 1.00 85.56 83 ASN A C 1
ATOM 645 O O . ASN A 1 83 ? -7.390 -8.583 11.135 1.00 85.56 83 ASN A O 1
ATOM 649 N N . LEU A 1 84 ? -8.976 -10.094 10.589 1.00 91.94 84 LEU A N 1
ATOM 650 C CA . LEU A 1 84 ? -8.199 -10.831 9.604 1.00 91.94 84 LEU A CA 1
ATOM 651 C C . LEU A 1 84 ? -8.784 -10.586 8.212 1.00 91.94 84 LEU A C 1
ATOM 653 O O . LEU A 1 84 ? -9.939 -10.913 7.925 1.00 91.94 84 LEU A O 1
ATOM 657 N N . TRP A 1 85 ? -7.951 -10.063 7.321 1.00 95.88 85 TRP A N 1
ATOM 658 C CA . TRP A 1 85 ? -8.268 -9.975 5.904 1.00 95.88 85 TRP A CA 1
ATOM 659 C C . TRP A 1 85 ? -7.386 -10.912 5.097 1.00 95.88 85 TRP A C 1
ATOM 661 O O . TRP A 1 85 ? -6.181 -11.021 5.329 1.00 95.88 85 TRP A O 1
ATOM 671 N N . ILE A 1 86 ? -7.988 -11.570 4.113 1.00 95.56 86 ILE A N 1
ATOM 672 C CA . ILE A 1 86 ? -7.272 -12.302 3.071 1.00 95.56 86 ILE A CA 1
ATOM 673 C C . ILE A 1 86 ? -7.307 -11.444 1.816 1.00 95.56 86 ILE A C 1
ATOM 675 O O . ILE A 1 86 ? -8.372 -11.001 1.392 1.00 95.56 86 ILE A O 1
ATOM 679 N N . VAL A 1 87 ? -6.143 -11.213 1.224 1.00 95.06 87 VAL A N 1
ATOM 680 C CA . VAL A 1 87 ? -6.005 -10.396 0.023 1.00 95.06 87 VAL A CA 1
ATOM 681 C C . VAL A 1 87 ? -5.496 -11.272 -1.103 1.00 95.06 87 VAL A C 1
ATOM 683 O O . VAL A 1 87 ? -4.425 -11.863 -0.989 1.00 95.06 87 VAL A O 1
ATOM 686 N N . GLU A 1 88 ? -6.259 -11.347 -2.187 1.00 93.06 88 GLU A N 1
ATOM 687 C CA . GLU A 1 88 ? -5.910 -12.065 -3.411 1.00 93.06 88 GLU A CA 1
ATOM 688 C C . GLU A 1 88 ? -5.628 -11.049 -4.506 1.00 93.06 88 GLU A C 1
ATOM 690 O O . GLU A 1 88 ? -6.513 -10.278 -4.859 1.00 93.06 88 GLU A O 1
ATOM 695 N N . CYS A 1 89 ? -4.422 -11.054 -5.060 1.00 91.75 89 CYS A N 1
ATOM 696 C CA . CYS A 1 89 ? -3.999 -10.123 -6.093 1.00 91.75 89 CYS A CA 1
ATOM 697 C C . CYS A 1 89 ? -3.551 -10.857 -7.356 1.00 91.75 89 CYS A C 1
ATOM 699 O O . CYS A 1 89 ? -2.902 -11.909 -7.306 1.00 91.75 89 CYS A O 1
ATOM 701 N N . VAL A 1 90 ? -3.852 -10.256 -8.501 1.00 88.50 90 VAL A N 1
ATOM 702 C CA . VAL A 1 90 ? -3.454 -10.730 -9.823 1.00 88.50 90 VAL A CA 1
ATOM 703 C C . VAL A 1 90 ? -2.909 -9.541 -10.612 1.00 88.50 90 VAL A C 1
ATOM 705 O O . VAL A 1 90 ? -3.604 -8.537 -10.776 1.00 88.50 90 VAL A O 1
ATOM 708 N N . SER A 1 91 ? -1.670 -9.651 -11.097 1.00 84.88 91 SER A N 1
ATOM 709 C CA . SER A 1 91 ? -1.036 -8.659 -11.968 1.00 84.88 91 SER A CA 1
ATOM 710 C C . SER A 1 91 ? -0.726 -9.204 -13.359 1.00 84.88 91 SER A C 1
ATOM 712 O O . SER A 1 91 ? -0.647 -10.418 -13.572 1.00 84.88 91 SER A O 1
ATOM 714 N N . ASP A 1 92 ? -0.561 -8.280 -14.308 1.00 73.12 92 ASP A N 1
ATOM 715 C CA . ASP A 1 92 ? -0.194 -8.543 -15.707 1.00 73.12 92 ASP A CA 1
ATOM 716 C C . ASP A 1 92 ? -1.186 -9.432 -16.480 1.00 73.12 92 ASP A C 1
ATOM 718 O O . ASP A 1 92 ? -0.858 -9.969 -17.542 1.00 73.12 92 ASP A O 1
ATOM 722 N N . ALA A 1 93 ? -2.412 -9.569 -15.971 1.00 67.88 93 ALA A N 1
ATOM 723 C CA . ALA A 1 93 ? -3.503 -10.241 -16.662 1.00 67.88 93 ALA A CA 1
ATOM 724 C C . ALA A 1 93 ? -4.195 -9.297 -17.658 1.00 67.88 93 ALA A C 1
ATOM 726 O O . ALA A 1 93 ? -4.247 -8.082 -17.473 1.00 67.88 93 ALA A O 1
ATOM 727 N N . SER A 1 94 ? -4.725 -9.872 -18.739 1.00 64.88 94 SER A N 1
ATOM 728 C CA . SER A 1 94 ? -5.553 -9.142 -19.700 1.00 64.88 94 SER A CA 1
ATOM 729 C C . SER A 1 94 ? -6.978 -9.093 -19.167 1.00 64.88 94 SER A C 1
ATOM 731 O O . SER A 1 94 ? -7.732 -10.051 -19.329 1.00 64.88 94 SER A O 1
ATOM 733 N N . TRP A 1 95 ? -7.347 -7.990 -18.530 1.00 68.69 95 TRP A N 1
ATOM 734 C CA . TRP A 1 95 ? -8.676 -7.828 -17.957 1.00 68.69 95 TRP A CA 1
ATOM 735 C C . TRP A 1 95 ? -9.642 -7.202 -18.954 1.00 68.69 95 TRP A C 1
ATOM 737 O O . TRP A 1 95 ? -9.320 -6.248 -19.647 1.00 68.69 95 TRP A O 1
ATOM 747 N N . ASN A 1 96 ? -10.860 -7.721 -18.986 1.00 65.00 96 ASN A N 1
ATOM 748 C CA . ASN A 1 96 ? -12.031 -7.028 -19.509 1.00 65.00 96 ASN A CA 1
ATOM 749 C C . ASN A 1 96 ? -13.089 -6.897 -18.394 1.00 65.00 96 ASN A C 1
ATOM 751 O O . ASN A 1 96 ? -12.999 -7.564 -17.358 1.00 65.00 96 ASN A O 1
ATOM 755 N N . HIS A 1 97 ? -14.124 -6.078 -18.608 1.00 60.62 97 HIS A N 1
ATOM 756 C CA . HIS A 1 97 ? -15.195 -5.872 -17.620 1.00 60.62 97 HIS A CA 1
ATOM 757 C C . HIS A 1 97 ? -15.851 -7.176 -17.126 1.00 60.62 97 HIS A C 1
ATOM 759 O O . HIS A 1 97 ? -16.184 -7.278 -15.948 1.00 60.62 97 HIS A O 1
ATOM 765 N N . ALA A 1 98 ? -16.013 -8.186 -17.991 1.00 56.12 98 ALA A N 1
ATOM 766 C CA . ALA A 1 98 ? -16.611 -9.464 -17.603 1.00 56.12 98 ALA A CA 1
ATOM 767 C C . ALA A 1 98 ? -15.701 -10.247 -16.639 1.00 56.12 98 ALA A C 1
ATOM 769 O O . ALA A 1 98 ? -16.160 -10.708 -15.599 1.00 56.12 98 ALA A O 1
ATOM 770 N N . THR A 1 99 ? -14.399 -10.313 -16.927 1.00 68.75 99 THR A N 1
ATOM 771 C CA . THR A 1 99 ? -13.412 -10.987 -16.065 1.00 68.75 99 THR A CA 1
ATOM 772 C C . THR A 1 99 ? -13.215 -10.290 -14.717 1.00 68.75 99 THR A C 1
ATOM 774 O O . THR A 1 99 ? -12.975 -10.962 -13.717 1.00 68.75 99 THR A O 1
ATOM 777 N N . LEU A 1 100 ? -13.368 -8.959 -14.659 1.00 71.69 100 LEU A N 1
ATOM 778 C CA . LEU A 1 100 ? -13.372 -8.217 -13.393 1.00 71.69 100 LEU A CA 1
ATOM 779 C C . LEU A 1 100 ? -14.600 -8.581 -12.554 1.00 71.69 100 LEU A C 1
ATOM 781 O O . LEU A 1 100 ? -14.462 -8.943 -11.389 1.00 71.69 100 LEU A O 1
ATOM 785 N N . GLY A 1 101 ? -15.793 -8.561 -13.156 1.00 67.25 101 GLY A N 1
ATOM 786 C CA . GLY A 1 101 ? -17.026 -8.950 -12.468 1.00 67.25 101 GLY A CA 1
ATOM 787 C C . GLY A 1 101 ? -16.988 -10.383 -11.922 1.00 67.25 101 GLY A C 1
ATOM 788 O O . GLY A 1 101 ? -17.438 -10.623 -10.802 1.00 67.25 101 GLY A O 1
ATOM 789 N N . GLU A 1 102 ? -16.407 -11.323 -12.674 1.00 70.62 102 GLU A N 1
ATOM 790 C CA . GLU A 1 102 ? -16.193 -12.706 -12.226 1.00 70.62 102 GLU A CA 1
ATOM 791 C C . GLU A 1 102 ? -15.218 -12.800 -11.045 1.00 70.62 102 GLU A C 1
ATOM 793 O O . GLU A 1 102 ? -15.476 -13.543 -10.097 1.00 70.62 102 GLU A O 1
ATOM 798 N N . PHE A 1 103 ? -14.124 -12.033 -11.063 1.00 72.38 103 PHE A N 1
ATOM 799 C CA . PHE A 1 103 ? -13.120 -12.045 -9.996 1.00 72.38 103 PHE A CA 1
ATOM 800 C C . PHE A 1 103 ? -13.677 -11.562 -8.645 1.00 72.38 103 PHE A C 1
ATOM 802 O O . PHE A 1 103 ? -13.353 -12.149 -7.606 1.00 72.38 103 PHE A O 1
ATOM 809 N N . PHE A 1 104 ? -14.544 -10.545 -8.681 1.00 75.94 104 PHE A N 1
ATOM 810 C CA . PHE A 1 104 ? -15.176 -9.914 -7.513 1.00 75.94 104 PHE A CA 1
ATOM 811 C C . PHE A 1 104 ? -16.568 -10.486 -7.157 1.00 75.94 104 PHE A C 1
ATOM 813 O O . PHE A 1 104 ? -17.271 -10.026 -6.255 1.00 75.94 104 PHE A O 1
ATOM 820 N N . GLY A 1 105 ? -17.039 -11.495 -7.899 1.00 66.81 105 GLY A N 1
ATOM 821 C CA . GLY A 1 105 ? -18.319 -12.161 -7.631 1.00 66.81 105 GLY A CA 1
ATOM 822 C C . GLY A 1 105 ? -19.545 -11.229 -7.595 1.00 66.81 105 GLY A C 1
ATOM 823 O O . GLY A 1 105 ? -20.552 -11.580 -6.977 1.00 66.81 105 GLY A O 1
ATOM 824 N N . GLY A 1 106 ? -19.460 -10.044 -8.214 1.00 65.75 106 GLY A N 1
ATOM 825 C CA . GLY A 1 106 ? -20.542 -9.062 -8.342 1.00 65.75 106 GLY A CA 1
ATOM 826 C C . GLY A 1 106 ? -20.972 -8.325 -7.065 1.00 65.75 106 GLY A C 1
ATOM 827 O O . GLY A 1 106 ? -22.032 -7.701 -7.079 1.00 65.75 106 GLY A O 1
ATOM 828 N N . LYS A 1 107 ? -20.213 -8.397 -5.959 1.00 65.50 107 LYS A N 1
ATOM 829 C CA . LYS A 1 107 ? -20.574 -7.709 -4.699 1.00 65.50 107 LYS A CA 1
ATOM 830 C C . LYS A 1 107 ? -20.182 -6.235 -4.678 1.00 65.50 107 LYS A C 1
ATOM 832 O O . LYS A 1 107 ? -20.893 -5.439 -4.068 1.00 65.50 107 LYS A O 1
ATOM 837 N N . ILE A 1 108 ? -19.092 -5.887 -5.353 1.00 67.69 108 ILE A N 1
ATOM 838 C CA . ILE A 1 108 ? -18.631 -4.512 -5.527 1.00 67.69 108 ILE A CA 1
ATOM 839 C C . ILE A 1 108 ? -18.878 -4.112 -6.985 1.00 67.69 108 ILE A C 1
ATOM 841 O O . ILE A 1 108 ? -18.473 -4.814 -7.913 1.00 67.69 108 ILE A O 1
ATOM 845 N N . SER A 1 109 ? -19.593 -3.002 -7.199 1.00 61.75 109 SER A N 1
ATOM 846 C CA . SER A 1 109 ? -19.785 -2.440 -8.538 1.00 61.75 109 SER A CA 1
ATOM 847 C C . SER A 1 109 ? -18.534 -1.675 -8.943 1.00 61.75 109 SER A C 1
ATOM 849 O O . SER A 1 109 ? -18.202 -0.668 -8.321 1.00 61.75 109 SER A O 1
ATOM 851 N N . LEU A 1 110 ? -17.858 -2.149 -9.983 1.00 67.00 110 LEU A N 1
ATOM 852 C CA . LEU A 1 110 ? -16.605 -1.571 -10.447 1.00 67.00 110 LEU A CA 1
ATOM 853 C C . LEU A 1 110 ? -16.808 -0.964 -11.828 1.00 67.00 110 LEU A C 1
ATOM 855 O O . LEU A 1 110 ? -17.083 -1.670 -12.801 1.00 67.00 110 LEU A O 1
ATOM 859 N N . GLU A 1 111 ? -16.653 0.350 -11.909 1.00 59.16 111 GLU A N 1
ATOM 860 C CA . GLU A 1 111 ? -16.573 1.075 -13.169 1.00 59.16 111 GLU A CA 1
ATOM 861 C C . GLU A 1 111 ? -15.105 1.422 -13.413 1.00 59.16 111 GLU A C 1
ATOM 863 O O . GLU A 1 111 ? -14.608 2.429 -12.926 1.00 59.16 111 GLU A O 1
ATOM 868 N N . SER A 1 112 ? -14.383 0.570 -14.146 1.00 57.34 112 SER A N 1
ATOM 869 C CA . SER A 1 112 ? -13.030 0.906 -14.599 1.00 57.34 112 SER A CA 1
ATOM 870 C C . SER A 1 112 ? -13.064 1.274 -16.075 1.00 57.34 112 SER A C 1
ATOM 872 O O . SER A 1 112 ? -13.551 0.507 -16.898 1.00 57.34 112 SER A O 1
ATOM 874 N N . SER A 1 113 ? -12.569 2.461 -16.413 1.00 54.97 113 SER A N 1
ATOM 875 C CA . SER A 1 113 ? -12.472 2.967 -17.789 1.00 54.97 113 SER A CA 1
ATOM 876 C C . SER A 1 113 ? -11.162 2.576 -18.491 1.00 54.97 113 SER A C 1
ATOM 878 O O . SER A 1 113 ? -10.933 2.990 -19.628 1.00 54.97 113 SER A O 1
ATOM 880 N N . TYR A 1 114 ? -10.319 1.765 -17.843 1.00 64.56 114 TYR A N 1
ATOM 881 C CA . TYR A 1 114 ? -8.992 1.370 -18.321 1.00 64.56 114 TYR A CA 1
ATOM 882 C C . TYR A 1 114 ? -8.771 -0.136 -18.177 1.00 64.56 114 TYR A C 1
ATOM 884 O O . TYR A 1 114 ? -9.445 -0.783 -17.384 1.00 64.56 114 TYR A O 1
ATOM 892 N N . ASP A 1 115 ? -7.792 -0.679 -18.908 1.00 77.56 115 ASP A N 1
ATOM 893 C CA . ASP A 1 115 ? -7.313 -2.051 -18.719 1.00 77.56 115 ASP A CA 1
ATOM 894 C C . ASP A 1 115 ? -6.454 -2.106 -17.440 1.00 77.56 115 ASP A C 1
ATOM 896 O O . ASP A 1 115 ? -5.339 -1.559 -17.426 1.00 77.56 115 ASP A O 1
ATOM 900 N N . PRO A 1 116 ? -6.927 -2.717 -16.337 1.00 83.94 116 PRO A N 1
ATOM 901 C CA . PRO A 1 116 ? -6.132 -2.786 -15.123 1.00 83.94 116 PRO A CA 1
ATOM 902 C C . PRO A 1 116 ? -4.897 -3.665 -15.318 1.00 83.94 116 PRO A C 1
ATOM 904 O O . PRO A 1 116 ? -4.875 -4.601 -16.109 1.00 83.94 116 PRO A O 1
ATOM 907 N N . GLN A 1 117 ? -3.843 -3.357 -14.574 1.00 86.31 117 GLN A N 1
ATOM 908 C CA . GLN A 1 117 ? -2.598 -4.122 -14.538 1.00 86.31 117 GLN A CA 1
ATOM 909 C C . GLN A 1 117 ? -2.398 -4.852 -13.216 1.00 86.31 117 GLN A C 1
ATOM 911 O O . GLN A 1 117 ? -1.646 -5.821 -13.171 1.00 86.31 117 GLN A O 1
ATOM 916 N N . LEU A 1 118 ? -3.067 -4.409 -12.153 1.00 89.75 118 LEU A N 1
ATOM 917 C CA . LEU A 1 118 ? -3.116 -5.090 -10.871 1.00 89.75 118 LEU A CA 1
ATOM 918 C C . LEU A 1 118 ? -4.532 -4.969 -10.318 1.00 89.75 118 LEU A C 1
ATOM 920 O O . LEU A 1 118 ? -5.087 -3.877 -10.233 1.00 89.75 118 LEU A O 1
ATOM 924 N N . VAL A 1 119 ? -5.098 -6.107 -9.943 1.00 91.31 119 VAL A N 1
ATOM 925 C CA . VAL A 1 119 ? -6.420 -6.204 -9.332 1.00 91.31 119 VAL A CA 1
ATOM 926 C C . VAL A 1 119 ? -6.276 -7.025 -8.066 1.00 91.31 119 VAL A C 1
ATOM 928 O O . VAL A 1 119 ? -5.699 -8.113 -8.110 1.00 91.31 119 VAL A O 1
ATOM 931 N N . CYS A 1 120 ? -6.790 -6.518 -6.950 1.00 93.19 120 CYS A N 1
ATOM 932 C CA . CYS A 1 120 ? -6.845 -7.258 -5.702 1.00 93.19 120 CYS A CA 1
ATOM 933 C C . CYS A 1 120 ? -8.251 -7.289 -5.122 1.00 93.19 120 CYS A C 1
ATOM 935 O O . CYS A 1 120 ? -8.957 -6.285 -5.117 1.00 93.19 120 CYS A O 1
ATOM 937 N N . LYS A 1 121 ? -8.610 -8.436 -4.558 1.00 92.88 121 LYS A N 1
ATOM 938 C CA . LYS A 1 121 ? -9.829 -8.657 -3.789 1.00 92.88 121 LYS A CA 1
ATOM 939 C C . LYS A 1 121 ? -9.476 -8.831 -2.325 1.00 92.88 121 LYS A C 1
ATOM 941 O O . LYS A 1 121 ? -8.575 -9.600 -1.993 1.00 92.88 121 LYS A O 1
ATOM 946 N N . VAL A 1 122 ? -10.206 -8.134 -1.464 1.00 94.62 122 VAL A N 1
ATOM 947 C CA . VAL A 1 122 ? -10.050 -8.179 -0.011 1.00 94.62 122 VAL A CA 1
ATOM 948 C C . VAL A 1 122 ? -11.248 -8.902 0.584 1.00 94.62 122 VAL A C 1
ATOM 950 O O . VAL A 1 122 ? -12.395 -8.498 0.396 1.00 94.62 122 VAL A O 1
ATOM 953 N N . ILE A 1 123 ? -10.979 -9.974 1.317 1.00 93.56 123 ILE A N 1
ATOM 954 C CA . ILE A 1 123 ? -11.970 -10.847 1.940 1.00 93.56 123 ILE A CA 1
ATOM 955 C C . ILE A 1 123 ? -11.871 -10.670 3.456 1.00 93.56 123 ILE A C 1
ATOM 957 O O . ILE A 1 123 ? -10.791 -10.834 4.019 1.00 93.56 123 ILE A O 1
ATOM 961 N N . GLY A 1 124 ? -12.980 -10.334 4.115 1.00 91.88 124 GLY A N 1
ATOM 962 C CA . GLY A 1 124 ? -13.041 -10.191 5.573 1.00 91.88 124 GLY A CA 1
ATOM 963 C C . GLY A 1 124 ? -13.310 -11.505 6.319 1.00 91.88 124 GLY A C 1
ATOM 964 O O . GLY A 1 124 ? -13.560 -12.548 5.714 1.00 91.88 124 GLY A O 1
ATOM 965 N N . ASN A 1 125 ? -13.343 -11.431 7.655 1.00 87.75 125 ASN A N 1
ATOM 966 C CA . ASN A 1 125 ? -13.541 -12.558 8.588 1.00 87.75 125 ASN A CA 1
ATOM 967 C C . ASN A 1 125 ? -14.719 -13.499 8.257 1.00 87.75 125 ASN A C 1
ATOM 969 O O . ASN A 1 125 ? -14.673 -14.695 8.533 1.00 87.75 125 ASN A O 1
ATOM 973 N N . ASN A 1 126 ? -15.801 -12.972 7.686 1.00 87.12 126 ASN A N 1
ATOM 974 C CA . ASN A 1 126 ? -17.007 -13.722 7.317 1.00 87.12 126 ASN A CA 1
ATOM 975 C C . ASN A 1 126 ? -16.915 -14.384 5.926 1.00 87.12 126 ASN A C 1
ATOM 977 O O . ASN A 1 126 ? -17.933 -14.824 5.388 1.00 87.12 126 ASN A O 1
ATOM 981 N N . ASN A 1 127 ? -15.720 -14.425 5.333 1.00 85.38 127 ASN A N 1
ATOM 982 C CA . ASN A 1 127 ? -15.461 -14.921 3.986 1.00 85.38 127 ASN A CA 1
ATOM 983 C C . ASN A 1 127 ? -16.255 -14.172 2.897 1.00 85.38 127 ASN A C 1
ATOM 985 O O . ASN A 1 127 ? -16.618 -14.739 1.863 1.00 85.38 127 ASN A O 1
ATOM 989 N N . THR A 1 128 ? -16.568 -12.895 3.135 1.00 87.81 128 THR A N 1
ATOM 990 C CA . THR A 1 128 ? -17.154 -12.018 2.120 1.00 87.81 128 THR A CA 1
ATOM 991 C C . THR A 1 128 ? -16.145 -11.001 1.638 1.00 87.81 128 THR A C 1
ATOM 993 O O . THR A 1 128 ? -15.354 -10.487 2.424 1.00 87.81 128 THR A O 1
ATOM 996 N N . GLU A 1 129 ? -16.219 -10.686 0.350 1.00 89.94 129 GLU A N 1
ATOM 997 C CA . GLU A 1 129 ? -15.539 -9.533 -0.216 1.00 89.94 129 GLU A CA 1
ATOM 998 C C . GLU A 1 129 ? -15.993 -8.248 0.478 1.00 89.94 129 GLU A C 1
ATOM 1000 O O . GLU A 1 129 ? -17.194 -8.018 0.636 1.00 89.94 129 GLU A O 1
ATOM 1005 N N . VAL A 1 130 ? -15.014 -7.462 0.917 1.00 93.00 130 VAL A N 1
ATOM 1006 C CA . VAL A 1 130 ? -15.215 -6.199 1.633 1.00 93.00 130 VAL A CA 1
ATOM 1007 C C . VAL A 1 130 ? -14.531 -5.023 0.953 1.00 93.00 130 VAL A C 1
ATOM 1009 O O . VAL A 1 130 ? -14.914 -3.895 1.224 1.00 93.00 130 VAL A O 1
ATOM 1012 N N . ALA A 1 131 ? -13.541 -5.265 0.089 1.00 94.69 131 ALA A N 1
ATOM 1013 C CA . ALA A 1 131 ? -12.926 -4.216 -0.710 1.00 94.69 131 ALA A CA 1
ATOM 1014 C C . ALA A 1 131 ? -12.289 -4.760 -1.994 1.00 94.69 131 ALA A C 1
ATOM 1016 O O . ALA A 1 131 ? -11.926 -5.938 -2.090 1.00 94.69 131 ALA A O 1
ATOM 1017 N N . ALA A 1 132 ? -12.116 -3.862 -2.954 1.00 93.88 132 ALA A N 1
ATOM 1018 C CA . ALA A 1 132 ? -11.450 -4.077 -4.224 1.00 93.88 132 ALA A CA 1
ATOM 1019 C C . ALA A 1 132 ? -10.349 -3.031 -4.405 1.00 93.88 132 ALA A C 1
ATOM 1021 O O . ALA A 1 132 ? -10.569 -1.862 -4.110 1.00 93.88 132 ALA A O 1
ATOM 1022 N N . ILE A 1 133 ? -9.182 -3.452 -4.891 1.00 94.81 133 ILE A N 1
ATOM 1023 C CA . ILE A 1 133 ? -8.097 -2.565 -5.327 1.00 94.81 133 ILE A CA 1
ATOM 1024 C C . ILE A 1 133 ? -7.946 -2.755 -6.830 1.00 94.81 133 ILE A C 1
ATOM 1026 O O . ILE A 1 133 ? -7.761 -3.886 -7.288 1.00 94.81 133 ILE A O 1
ATOM 1030 N N . ILE A 1 134 ? -7.992 -1.670 -7.593 1.00 91.75 134 ILE A N 1
ATOM 1031 C CA . ILE A 1 134 ? -7.828 -1.699 -9.044 1.00 91.75 134 ILE A CA 1
ATOM 1032 C C . ILE A 1 134 ? -6.783 -0.675 -9.418 1.00 91.75 134 ILE A C 1
ATOM 1034 O O . ILE A 1 134 ? -6.925 0.504 -9.140 1.00 91.75 134 ILE A O 1
ATOM 1038 N N . MET A 1 135 ? -5.730 -1.136 -10.078 1.00 91.69 135 MET A N 1
ATOM 1039 C CA . MET A 1 135 ? -4.616 -0.305 -10.492 1.00 91.69 135 MET A CA 1
ATOM 1040 C C . MET A 1 135 ? -4.343 -0.524 -11.972 1.00 91.69 135 MET A C 1
ATOM 1042 O O . MET A 1 135 ? -4.265 -1.656 -12.448 1.00 91.69 135 MET A O 1
ATOM 1046 N N . SER A 1 136 ? -4.125 0.560 -12.696 1.00 89.25 136 SER A N 1
ATOM 1047 C CA . SER A 1 136 ? -3.721 0.585 -14.096 1.00 89.25 136 SER A CA 1
ATOM 1048 C C . SER A 1 136 ? -2.444 1.410 -14.245 1.00 89.25 136 SER A C 1
ATOM 1050 O O . SER A 1 136 ? -2.066 2.176 -13.363 1.00 89.25 136 SER A O 1
ATOM 1052 N N . GLN A 1 137 ? -1.741 1.249 -15.358 1.00 85.75 137 GLN A N 1
ATOM 1053 C CA . GLN A 1 137 ? -0.671 2.167 -15.736 1.00 85.75 137 GLN A CA 1
ATOM 1054 C C . GLN A 1 137 ? -1.007 2.698 -17.123 1.00 85.75 137 GLN A C 1
ATOM 1056 O O . GLN A 1 137 ? -1.143 1.933 -18.080 1.00 85.75 137 GLN A O 1
ATOM 1061 N N . SER A 1 138 ? -1.166 4.016 -17.208 1.00 77.62 138 SER A N 1
ATOM 1062 C CA . SER A 1 138 ? -1.348 4.715 -18.473 1.00 77.62 138 SER A CA 1
ATOM 1063 C C . SER A 1 138 ? -0.043 4.733 -19.271 1.00 77.62 138 SER A C 1
ATOM 1065 O O . SER A 1 138 ? 1.042 4.562 -18.718 1.00 77.62 138 SER A O 1
ATOM 1067 N N . TYR A 1 139 ? -0.144 4.964 -20.581 1.00 69.88 139 TYR A N 1
ATOM 1068 C CA . TYR A 1 139 ? 1.019 5.020 -21.476 1.00 69.88 139 TYR A CA 1
ATOM 1069 C C . TYR A 1 139 ? 2.053 6.081 -21.054 1.00 69.88 139 TYR A C 1
ATOM 1071 O O . TYR A 1 139 ? 3.253 5.865 -21.204 1.00 69.88 139 TYR A O 1
ATOM 1079 N N . ASP A 1 140 ? 1.585 7.192 -20.478 1.00 74.25 140 ASP A N 1
ATOM 1080 C CA .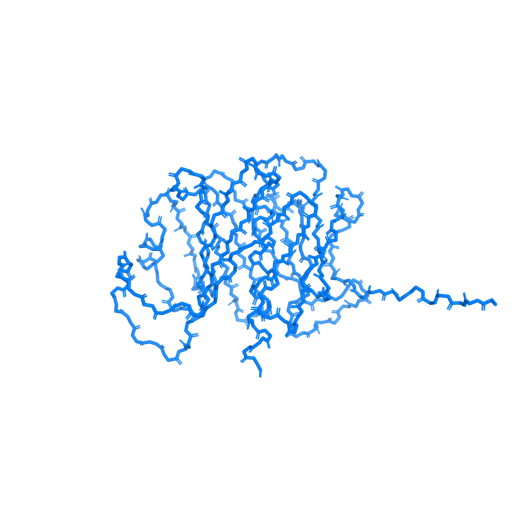 ASP A 1 140 ? 2.424 8.317 -20.051 1.00 74.25 140 ASP A CA 1
ATOM 1081 C C . ASP A 1 140 ? 2.905 8.203 -18.592 1.00 74.25 140 ASP A C 1
ATOM 1083 O O . ASP A 1 140 ? 3.645 9.063 -18.115 1.00 74.25 140 ASP A O 1
ATOM 1087 N N . SER A 1 141 ? 2.496 7.155 -17.867 1.00 78.75 141 SER A N 1
ATOM 1088 C CA . SER A 1 141 ? 2.899 6.906 -16.481 1.00 78.75 141 SER A CA 1
ATOM 1089 C C . SER A 1 141 ? 3.865 5.733 -16.403 1.00 78.75 141 SER A C 1
ATOM 1091 O O . SER A 1 141 ? 3.675 4.702 -17.044 1.00 78.75 141 SER A O 1
ATOM 1093 N N . ILE A 1 142 ? 4.889 5.840 -15.557 1.00 82.62 142 ILE A N 1
ATOM 1094 C CA . ILE A 1 142 ? 5.761 4.702 -15.222 1.00 82.62 142 ILE A CA 1
ATOM 1095 C C . ILE A 1 142 ? 5.316 3.958 -13.953 1.00 82.62 142 ILE A C 1
ATOM 1097 O O . ILE A 1 142 ? 5.813 2.868 -13.658 1.00 82.62 142 ILE A O 1
ATOM 1101 N N . THR A 1 143 ? 4.386 4.545 -13.199 1.00 90.38 143 THR A N 1
ATOM 1102 C CA . THR A 1 143 ? 3.818 3.988 -11.970 1.00 90.38 143 THR A CA 1
ATOM 1103 C C . THR A 1 143 ? 2.376 3.552 -12.184 1.00 90.38 143 THR A C 1
ATOM 1105 O O . THR A 1 143 ? 1.675 4.061 -13.064 1.00 90.38 143 THR A O 1
ATOM 1108 N N . LEU A 1 144 ? 1.942 2.597 -11.361 1.00 91.94 144 LEU A N 1
ATOM 1109 C CA . LEU A 1 144 ? 0.533 2.251 -11.255 1.00 91.94 144 LEU A CA 1
ATOM 1110 C C . LEU A 1 144 ? -0.243 3.386 -10.573 1.00 91.94 144 LEU A C 1
ATOM 1112 O O . LEU A 1 144 ? 0.257 4.021 -9.644 1.00 91.94 144 LEU A O 1
ATOM 1116 N N . GLN A 1 145 ? -1.474 3.592 -11.023 1.00 93.31 145 GLN A N 1
ATOM 1117 C CA . GLN A 1 145 ? -2.463 4.511 -10.469 1.00 93.31 145 GLN A CA 1
ATOM 1118 C C . GLN A 1 145 ? -3.833 3.828 -10.474 1.00 93.31 145 GLN A C 1
ATOM 1120 O O . GLN A 1 145 ? -4.082 2.960 -11.312 1.00 93.31 145 GLN A O 1
ATOM 1125 N N . GLY A 1 146 ? -4.722 4.203 -9.567 1.00 93.44 146 GLY A N 1
ATOM 1126 C CA . GLY A 1 146 ? -6.038 3.580 -9.486 1.00 93.44 146 GLY A CA 1
ATOM 1127 C C . GLY A 1 146 ? -6.734 3.901 -8.183 1.00 93.44 146 GLY A C 1
ATOM 1128 O O . GLY A 1 146 ? -6.587 5.013 -7.690 1.00 93.44 146 GLY A O 1
ATOM 1129 N N . ASP A 1 147 ? -7.458 2.942 -7.627 1.00 94.50 147 ASP A N 1
ATOM 1130 C CA . ASP A 1 147 ? -8.296 3.160 -6.459 1.00 94.50 147 ASP A CA 1
ATOM 1131 C C . ASP A 1 147 ? -8.471 1.900 -5.602 1.00 94.50 147 ASP A C 1
ATOM 1133 O O . ASP A 1 147 ? -8.239 0.766 -6.038 1.00 94.50 147 ASP A O 1
ATOM 1137 N N . VAL A 1 148 ? -8.848 2.123 -4.343 1.00 95.69 148 VAL A N 1
ATOM 1138 C CA . VAL A 1 148 ? -9.397 1.102 -3.454 1.00 95.69 148 VAL A CA 1
ATOM 1139 C C . VAL A 1 148 ? -10.789 1.518 -2.994 1.00 95.69 148 VAL A C 1
ATOM 1141 O O . VAL A 1 148 ? -10.989 2.634 -2.510 1.00 95.69 148 VAL A O 1
ATOM 1144 N N . THR A 1 149 ? -11.745 0.594 -3.086 1.00 93.62 149 THR A N 1
ATOM 1145 C CA . THR A 1 149 ? -13.131 0.831 -2.680 1.00 93.62 149 THR A CA 1
ATOM 1146 C C . THR A 1 149 ? -13.727 -0.333 -1.898 1.00 93.62 149 THR A C 1
ATOM 1148 O O . THR A 1 149 ? -13.466 -1.496 -2.196 1.00 93.62 149 THR A O 1
ATOM 1151 N N . ASP A 1 150 ? -14.566 -0.019 -0.912 1.00 92.12 150 ASP A N 1
ATOM 1152 C CA . ASP A 1 150 ? -15.456 -0.960 -0.212 1.00 92.12 150 ASP A CA 1
ATOM 1153 C C . ASP A 1 150 ? -16.913 -0.894 -0.731 1.00 92.12 150 ASP A C 1
ATOM 1155 O O . ASP A 1 150 ? -17.837 -1.444 -0.128 1.00 92.12 150 ASP A O 1
ATOM 1159 N N . GLY A 1 151 ? -17.137 -0.181 -1.843 1.00 89.31 151 GLY A N 1
ATOM 1160 C CA . GLY A 1 151 ? -18.451 0.118 -2.416 1.00 89.31 151 GLY A CA 1
ATOM 1161 C C . GLY A 1 151 ? -19.157 1.344 -1.818 1.00 89.31 151 GLY A C 1
ATOM 1162 O O . GLY A 1 151 ? -20.203 1.742 -2.332 1.00 89.31 151 GLY A O 1
ATOM 1163 N N . LYS A 1 152 ? -18.618 1.959 -0.757 1.00 90.38 152 LYS A N 1
ATOM 1164 C CA . LYS A 1 152 ? -19.128 3.208 -0.156 1.00 90.38 152 LYS A CA 1
ATOM 1165 C C . LYS A 1 152 ? -18.095 4.326 -0.204 1.00 90.38 152 LYS A C 1
ATOM 1167 O O . LYS A 1 152 ? -18.421 5.461 -0.539 1.00 90.38 152 LYS A O 1
ATOM 1172 N N . THR A 1 153 ? -16.868 3.986 0.153 1.00 93.62 153 THR A N 1
ATOM 1173 C CA . THR A 1 153 ? -15.692 4.841 0.168 1.00 93.62 153 THR A CA 1
ATOM 1174 C C . THR A 1 153 ? -14.853 4.503 -1.051 1.00 93.62 153 THR A C 1
ATOM 1176 O O . THR A 1 153 ? -14.692 3.331 -1.393 1.00 93.62 153 THR A O 1
ATOM 1179 N N . ASN A 1 154 ? -14.314 5.525 -1.706 1.00 95.19 154 ASN A N 1
ATOM 1180 C CA . ASN A 1 154 ? -13.337 5.365 -2.770 1.00 95.19 154 ASN A CA 1
ATOM 1181 C C . ASN A 1 154 ? -12.094 6.182 -2.422 1.00 95.19 154 ASN A C 1
ATOM 1183 O O . ASN A 1 154 ? -12.210 7.380 -2.160 1.00 95.19 154 ASN A O 1
ATOM 1187 N N . ILE A 1 155 ? -10.935 5.532 -2.375 1.00 97.44 155 ILE A N 1
ATOM 1188 C CA . ILE A 1 155 ? -9.649 6.170 -2.092 1.00 97.44 155 ILE A CA 1
ATOM 1189 C C . ILE A 1 155 ? -8.793 6.039 -3.343 1.00 97.44 155 ILE A C 1
ATOM 1191 O O . ILE A 1 155 ? -8.424 4.930 -3.729 1.00 97.44 155 ILE A O 1
ATOM 1195 N N . ASP A 1 156 ? -8.448 7.173 -3.939 1.00 97.12 156 ASP A N 1
ATOM 1196 C CA . ASP A 1 156 ? -7.564 7.229 -5.092 1.00 97.12 156 ASP A CA 1
ATOM 1197 C C . ASP A 1 156 ? -6.128 6.896 -4.670 1.00 97.12 156 ASP A C 1
ATOM 1199 O O . ASP A 1 156 ? -5.651 7.273 -3.596 1.00 97.12 156 ASP A O 1
ATOM 1203 N N . ILE A 1 157 ? -5.409 6.201 -5.542 1.00 97.12 157 ILE A N 1
ATOM 1204 C CA . ILE A 1 157 ? -4.043 5.734 -5.341 1.00 97.12 157 ILE A CA 1
ATOM 1205 C C . ILE A 1 157 ? -3.180 6.317 -6.458 1.00 97.12 157 ILE A C 1
ATOM 1207 O O . ILE A 1 157 ? -3.310 5.955 -7.629 1.00 97.12 157 ILE A O 1
ATOM 1211 N N . SER A 1 158 ? -2.250 7.196 -6.092 1.00 95.75 158 SER A N 1
ATOM 1212 C CA . SER A 1 158 ? -1.334 7.848 -7.028 1.00 95.75 158 SER A CA 1
ATOM 1213 C C . SER A 1 158 ? 0.097 7.359 -6.828 1.00 95.75 158 SER A C 1
ATOM 1215 O O . SER A 1 158 ? 0.671 7.501 -5.748 1.00 95.75 158 SER A O 1
ATOM 1217 N N . GLY A 1 159 ? 0.692 6.764 -7.862 1.00 95.50 159 GLY A N 1
ATOM 1218 C CA . GLY A 1 159 ? 2.067 6.279 -7.812 1.00 95.50 159 GLY A CA 1
ATOM 1219 C C . GLY A 1 159 ? 3.102 7.398 -7.919 1.00 95.50 159 GLY A C 1
ATOM 1220 O O . GLY A 1 159 ? 3.059 8.215 -8.835 1.00 95.50 159 GLY A O 1
ATOM 1221 N N . VAL A 1 160 ? 4.094 7.375 -7.033 1.00 95.44 160 VAL A N 1
ATOM 1222 C CA . VAL A 1 160 ? 5.208 8.329 -6.974 1.00 95.44 160 VAL A CA 1
ATOM 1223 C C . VAL A 1 160 ? 6.486 7.658 -7.458 1.00 95.44 160 VAL A C 1
ATOM 1225 O O . VAL A 1 160 ? 6.832 6.577 -6.991 1.00 95.44 160 VAL A O 1
ATOM 1228 N N . ASP A 1 161 ? 7.235 8.312 -8.343 1.00 94.38 161 ASP A N 1
ATOM 1229 C CA . ASP A 1 161 ? 8.469 7.794 -8.947 1.00 94.38 161 ASP A CA 1
ATOM 1230 C C . ASP A 1 161 ? 9.723 8.624 -8.648 1.00 94.38 161 ASP A C 1
ATOM 1232 O O . ASP A 1 161 ? 10.768 8.411 -9.257 1.00 94.38 161 ASP A O 1
ATOM 1236 N N . LYS A 1 162 ? 9.645 9.566 -7.712 1.00 93.88 162 LYS A N 1
ATOM 1237 C CA . LYS A 1 162 ? 10.734 10.489 -7.377 1.00 93.88 162 LYS A CA 1
ATOM 1238 C C . LYS A 1 162 ? 11.035 10.495 -5.881 1.00 93.88 162 LYS A C 1
ATOM 1240 O O . LYS A 1 162 ? 10.166 10.205 -5.055 1.00 93.88 162 LYS A O 1
ATOM 1245 N N . PHE A 1 163 ? 12.272 10.843 -5.537 1.00 92.94 163 PHE A N 1
ATOM 1246 C CA . PHE A 1 163 ? 12.673 11.068 -4.149 1.00 92.94 163 PHE A CA 1
ATOM 1247 C C . PHE A 1 163 ? 12.222 12.445 -3.653 1.00 92.94 163 PHE A C 1
ATOM 1249 O O . PHE A 1 163 ? 12.100 13.378 -4.441 1.00 92.94 163 PHE A O 1
ATOM 1256 N N . SER A 1 164 ? 12.065 12.616 -2.341 1.00 90.62 164 SER A N 1
ATOM 1257 C CA . SER A 1 164 ? 11.746 13.911 -1.719 1.00 90.62 164 SER A CA 1
ATOM 1258 C C . SER A 1 164 ? 12.793 14.993 -2.008 1.00 90.62 164 SER A C 1
ATOM 1260 O O . SER A 1 164 ? 12.479 16.179 -2.049 1.00 90.62 164 SER A O 1
ATOM 1262 N N . THR A 1 165 ? 14.039 14.591 -2.265 1.00 88.12 165 THR A N 1
ATOM 1263 C CA . THR A 1 165 ? 15.174 15.488 -2.517 1.00 88.12 165 THR A CA 1
ATOM 1264 C C . THR A 1 165 ? 15.449 15.752 -3.999 1.00 88.12 165 THR A C 1
ATOM 1266 O O . THR A 1 165 ? 16.384 16.487 -4.318 1.00 88.12 165 THR A O 1
ATOM 1269 N N . SER A 1 166 ? 14.679 15.159 -4.920 1.00 87.69 166 SER A N 1
ATOM 1270 C CA . SER A 1 166 ? 14.943 15.226 -6.361 1.00 87.69 166 SER A CA 1
ATOM 1271 C C . SER A 1 166 ? 13.661 15.382 -7.174 1.00 87.69 166 SER A C 1
ATOM 1273 O O . SER A 1 166 ? 12.656 14.725 -6.924 1.00 87.69 166 SER A O 1
ATOM 1275 N N . SER A 1 167 ? 13.707 16.214 -8.214 1.00 85.69 167 SER A N 1
ATOM 1276 C CA . SER A 1 167 ? 12.641 16.303 -9.218 1.00 85.69 167 SER A CA 1
ATOM 1277 C C . SER A 1 167 ? 12.785 15.278 -10.346 1.00 85.69 167 SER A C 1
ATOM 1279 O O . SER A 1 167 ? 11.900 15.183 -11.194 1.00 85.69 167 SER A O 1
ATOM 1281 N N . LEU A 1 168 ? 13.891 14.528 -10.381 1.00 87.56 168 LEU A N 1
ATOM 1282 C CA . LEU A 1 168 ? 14.133 13.513 -11.400 1.00 87.56 168 LEU A CA 1
ATOM 1283 C C . LEU A 1 168 ? 13.318 12.255 -11.106 1.00 87.56 168 LEU A C 1
ATOM 1285 O O . LEU A 1 168 ? 13.364 11.721 -9.996 1.00 87.56 168 LEU A O 1
ATOM 1289 N N . SER A 1 169 ? 12.628 11.770 -12.137 1.00 89.38 169 SER A N 1
ATOM 1290 C CA . SER A 1 169 ? 12.011 10.447 -12.133 1.00 89.38 169 SER A CA 1
ATOM 1291 C C . SER A 1 169 ? 13.081 9.365 -11.987 1.00 89.38 169 SER A C 1
ATOM 1293 O O . SER A 1 169 ? 14.136 9.417 -12.623 1.00 89.38 169 SER A O 1
ATOM 1295 N N . MET A 1 170 ? 12.788 8.364 -11.164 1.00 89.44 170 MET A N 1
ATOM 1296 C CA . MET A 1 170 ? 13.665 7.228 -10.899 1.00 89.44 170 MET A CA 1
ATOM 1297 C C . MET A 1 170 ? 13.432 6.055 -11.853 1.00 89.44 170 MET A C 1
ATOM 1299 O O . MET A 1 170 ? 14.090 5.026 -11.707 1.00 89.44 170 MET A O 1
ATOM 1303 N N . GLY A 1 171 ? 12.503 6.167 -12.810 1.00 87.31 171 GLY A N 1
ATOM 1304 C CA . GLY A 1 171 ? 12.196 5.075 -13.742 1.00 87.31 171 GLY A CA 1
ATOM 1305 C C . GLY A 1 171 ? 11.478 3.878 -13.097 1.00 87.31 171 GLY A C 1
ATOM 1306 O O . GLY A 1 171 ? 11.289 2.853 -13.745 1.00 87.31 171 GLY A O 1
ATOM 1307 N N . GLN A 1 172 ? 11.081 3.992 -11.827 1.00 89.06 172 GLN A N 1
ATOM 1308 C CA . GLN A 1 172 ? 10.368 2.973 -11.055 1.00 89.06 172 GLN A CA 1
ATOM 1309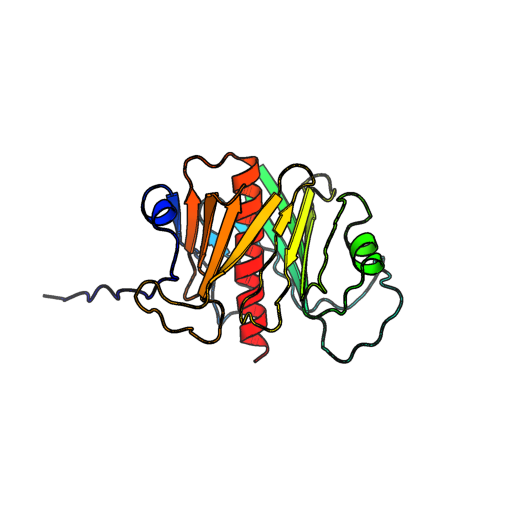 C C . GLN A 1 172 ? 9.588 3.629 -9.905 1.00 89.06 172 GLN A C 1
ATOM 1311 O O . GLN A 1 172 ? 9.893 4.752 -9.506 1.00 89.06 172 GLN A O 1
ATOM 1316 N N . ALA A 1 173 ? 8.610 2.917 -9.343 1.00 93.31 173 ALA A N 1
ATOM 1317 C CA . ALA A 1 173 ? 7.834 3.407 -8.207 1.00 93.31 173 ALA A CA 1
ATOM 1318 C C . ALA A 1 173 ? 8.699 3.516 -6.938 1.00 93.31 173 ALA A C 1
ATOM 1320 O O . ALA A 1 173 ? 9.341 2.551 -6.516 1.00 93.31 173 ALA A O 1
ATOM 1321 N N . MET A 1 174 ? 8.696 4.700 -6.327 1.00 95.12 174 MET A N 1
ATOM 1322 C CA . MET A 1 174 ? 9.239 4.981 -4.995 1.00 95.12 174 MET A CA 1
ATOM 1323 C C . MET A 1 174 ? 8.196 4.733 -3.900 1.00 95.12 174 MET A C 1
ATOM 1325 O O . MET A 1 174 ? 8.547 4.350 -2.784 1.00 95.12 174 MET A O 1
ATOM 1329 N N . GLY A 1 175 ? 6.917 4.901 -4.235 1.00 96.69 175 GLY A N 1
ATOM 1330 C CA . GLY A 1 175 ? 5.794 4.683 -3.336 1.00 96.69 175 GLY A CA 1
ATOM 1331 C C . GLY A 1 175 ? 4.465 5.076 -3.964 1.00 96.69 175 GLY A C 1
ATOM 1332 O O . GLY A 1 175 ? 4.382 5.276 -5.176 1.00 96.69 175 GLY A O 1
ATOM 1333 N N . TYR A 1 176 ? 3.438 5.183 -3.131 1.00 98.00 176 TYR A N 1
ATOM 1334 C CA . TYR A 1 176 ? 2.081 5.547 -3.520 1.00 98.00 176 TYR A CA 1
ATOM 1335 C C . TYR A 1 176 ? 1.480 6.491 -2.479 1.00 98.00 176 TYR A C 1
ATOM 1337 O O . TYR A 1 176 ? 1.756 6.354 -1.288 1.00 98.00 176 TYR A O 1
ATOM 1345 N N . VAL A 1 177 ? 0.666 7.441 -2.927 1.00 98.31 177 VAL A N 1
ATOM 1346 C CA . VAL A 1 177 ? -0.103 8.366 -2.087 1.00 98.31 177 VAL A CA 1
ATOM 1347 C C . VAL A 1 177 ? -1.579 8.002 -2.192 1.00 98.31 177 VAL A C 1
ATOM 1349 O O . VAL A 1 177 ? -2.070 7.739 -3.287 1.00 98.31 177 VAL A O 1
ATOM 1352 N N . PHE A 1 178 ? -2.264 7.994 -1.053 1.00 98.38 178 PHE A N 1
ATOM 1353 C CA . PHE A 1 178 ? -3.684 7.697 -0.919 1.00 98.38 178 PHE A CA 1
ATOM 1354 C C . PHE A 1 178 ? -4.460 8.998 -0.736 1.00 98.38 178 PHE A C 1
ATOM 1356 O O . PHE A 1 178 ? -4.161 9.762 0.188 1.00 98.38 178 PHE A O 1
ATOM 1363 N N . LEU A 1 179 ? -5.440 9.249 -1.601 1.00 98.00 179 LEU A N 1
ATOM 1364 C CA . LEU A 1 179 ? -6.242 10.465 -1.589 1.00 98.00 179 LEU A CA 1
ATOM 1365 C C . LEU A 1 179 ? -7.720 10.136 -1.411 1.00 98.00 179 LEU A C 1
ATOM 1367 O O . LEU A 1 179 ? -8.261 9.269 -2.087 1.00 98.00 179 LEU A O 1
ATOM 1371 N N . LEU A 1 180 ? -8.388 10.862 -0.523 1.00 96.94 180 LEU A N 1
ATOM 1372 C CA . LEU A 1 180 ? -9.835 10.810 -0.366 1.00 96.94 180 LEU A CA 1
ATOM 1373 C C . LEU A 1 180 ? -10.407 12.186 -0.683 1.00 96.94 180 LEU A C 1
ATOM 1375 O O . LEU A 1 180 ? -10.130 13.162 0.020 1.00 96.94 180 LEU A O 1
ATOM 1379 N N . ASN A 1 181 ? -11.204 12.265 -1.749 1.00 94.56 181 ASN A N 1
ATOM 1380 C CA . ASN A 1 181 ? -11.704 13.532 -2.291 1.00 94.56 181 ASN A CA 1
ATOM 1381 C C . ASN A 1 181 ? -10.558 14.536 -2.521 1.00 94.56 181 ASN A C 1
ATOM 1383 O O . ASN A 1 181 ? -10.606 15.652 -2.011 1.00 94.56 181 ASN A O 1
ATOM 1387 N N . GLU A 1 182 ? -9.496 14.094 -3.206 1.00 94.12 182 GLU A N 1
ATOM 1388 C CA . GLU A 1 182 ? -8.259 14.855 -3.476 1.00 94.12 182 GLU A CA 1
ATOM 1389 C C . GLU A 1 182 ? -7.407 15.218 -2.241 1.00 94.12 182 GLU A C 1
ATOM 1391 O O . GLU A 1 182 ? -6.306 15.746 -2.392 1.00 94.12 182 GLU A O 1
ATOM 1396 N N . ASN A 1 183 ? -7.848 14.891 -1.021 1.00 96.06 183 ASN A N 1
ATOM 1397 C CA . ASN A 1 183 ? -7.077 15.146 0.195 1.00 96.06 183 ASN A CA 1
ATOM 1398 C C . ASN A 1 183 ? -6.143 13.966 0.499 1.00 96.06 183 ASN A C 1
ATOM 1400 O O . ASN A 1 183 ? -6.632 12.840 0.616 1.00 96.06 183 ASN A O 1
ATOM 1404 N N . PRO A 1 184 ? -4.828 14.182 0.681 1.00 97.62 184 PRO A N 1
ATOM 1405 C CA . PRO A 1 184 ? -3.910 13.121 1.082 1.00 97.62 184 PRO A CA 1
ATOM 1406 C C . PRO A 1 184 ? -4.255 12.584 2.478 1.00 97.62 184 PRO A C 1
ATOM 1408 O O . PRO A 1 184 ? -4.164 13.309 3.467 1.00 97.62 184 PRO A O 1
ATOM 1411 N N . ILE A 1 185 ? -4.615 11.302 2.570 1.00 97.94 185 ILE A N 1
ATOM 1412 C CA . ILE A 1 185 ? -4.944 10.627 3.841 1.00 97.94 185 ILE A CA 1
ATOM 1413 C C . ILE A 1 185 ? -3.924 9.555 4.231 1.00 97.94 185 ILE A C 1
ATOM 1415 O O . ILE A 1 185 ? -3.906 9.086 5.369 1.00 97.94 185 ILE A O 1
ATOM 1419 N N . GLY A 1 186 ? -3.018 9.196 3.324 1.00 98.31 186 GLY A N 1
ATOM 1420 C CA . GLY A 1 186 ? -1.892 8.338 3.650 1.00 98.31 186 GLY A CA 1
ATOM 1421 C C . GLY A 1 186 ? -0.898 8.188 2.511 1.00 98.31 186 GLY A C 1
ATOM 1422 O O . GLY A 1 186 ? -1.100 8.690 1.408 1.00 98.31 186 GLY A O 1
ATOM 1423 N N . ALA A 1 187 ? 0.177 7.460 2.779 1.00 98.44 187 ALA A N 1
ATOM 1424 C CA . ALA A 1 187 ? 1.156 7.073 1.779 1.00 98.44 187 ALA A CA 1
ATOM 1425 C C . ALA A 1 187 ? 1.850 5.764 2.160 1.00 98.44 187 ALA A C 1
ATOM 1427 O O . ALA A 1 187 ? 1.946 5.418 3.336 1.00 98.44 187 ALA A O 1
ATOM 1428 N N . VAL A 1 188 ? 2.386 5.065 1.165 1.00 98.19 188 VAL A N 1
ATOM 1429 C CA . VAL A 1 188 ? 3.275 3.919 1.355 1.00 98.19 188 VAL A CA 1
ATOM 1430 C C . VAL A 1 188 ? 4.530 4.082 0.514 1.00 98.19 188 VAL A C 1
ATOM 1432 O O . VAL A 1 188 ? 4.481 4.202 -0.706 1.00 98.19 188 VAL A O 1
ATOM 1435 N N . GLU A 1 189 ? 5.677 4.044 1.171 1.00 96.69 189 GLU A N 1
ATOM 1436 C CA . GLU A 1 189 ? 6.989 4.003 0.542 1.00 96.69 189 GLU A CA 1
ATOM 1437 C C . GLU A 1 189 ? 7.403 2.547 0.334 1.00 96.69 189 GLU A C 1
ATOM 1439 O O . GLU A 1 189 ? 7.397 1.750 1.273 1.00 96.69 189 GLU A O 1
ATOM 1444 N N . VAL A 1 190 ? 7.784 2.194 -0.898 1.00 94.38 190 VAL A N 1
ATOM 1445 C CA . VAL A 1 190 ? 8.108 0.805 -1.284 1.00 94.38 190 VAL A CA 1
ATOM 1446 C C . VAL A 1 190 ? 9.608 0.554 -1.487 1.00 94.38 190 VAL A C 1
ATOM 1448 O O . VAL A 1 190 ? 10.024 -0.579 -1.770 1.00 94.38 190 VAL A O 1
ATOM 1451 N N . ILE A 1 191 ? 10.429 1.594 -1.324 1.00 91.06 191 ILE A N 1
ATOM 1452 C CA . ILE A 1 191 ? 11.900 1.540 -1.299 1.00 91.06 191 ILE A CA 1
ATOM 1453 C C . ILE A 1 191 ? 12.425 1.222 0.104 1.00 91.06 191 ILE A C 1
ATOM 1455 O O . ILE A 1 191 ? 11.749 1.475 1.096 1.00 91.06 191 ILE A O 1
ATOM 1459 N N . ASN A 1 192 ? 13.653 0.692 0.192 1.00 87.56 192 ASN A N 1
ATOM 1460 C CA . ASN A 1 192 ? 14.231 0.201 1.454 1.00 87.56 192 ASN A CA 1
ATOM 1461 C C . ASN A 1 192 ? 13.237 -0.731 2.187 1.00 87.56 192 ASN A C 1
ATOM 1463 O O . ASN A 1 192 ? 12.387 -1.353 1.558 1.00 87.56 192 ASN A O 1
ATOM 1467 N N . SER A 1 193 ? 13.276 -0.824 3.513 1.00 88.44 193 SER A N 1
ATOM 1468 C CA . SER A 1 193 ? 12.275 -1.622 4.238 1.00 88.44 193 SER A CA 1
ATOM 1469 C C . SER A 1 193 ? 10.836 -1.139 4.006 1.00 88.44 193 SER A C 1
ATOM 1471 O O . SER A 1 193 ? 9.917 -1.949 4.040 1.00 88.44 193 SER A O 1
ATOM 1473 N N . GLY A 1 194 ? 10.647 0.134 3.653 1.00 93.25 194 GLY A N 1
ATOM 1474 C CA . GLY A 1 194 ? 9.350 0.766 3.452 1.00 93.25 194 GLY A CA 1
ATOM 1475 C C . GLY A 1 194 ? 8.850 1.482 4.702 1.00 93.25 194 GLY A C 1
ATOM 1476 O O . GLY A 1 194 ? 9.317 1.255 5.820 1.00 93.25 194 GLY A O 1
ATOM 1477 N N . ASN A 1 195 ? 7.902 2.383 4.493 1.00 96.69 195 ASN A N 1
ATOM 1478 C CA . ASN A 1 195 ? 7.258 3.173 5.533 1.00 96.69 195 ASN A CA 1
ATOM 1479 C C . ASN A 1 195 ? 5.805 3.411 5.120 1.00 96.69 195 ASN A C 1
ATOM 1481 O O . ASN A 1 195 ? 5.521 3.560 3.933 1.00 96.69 195 ASN A O 1
ATOM 1485 N N . VAL A 1 196 ? 4.901 3.459 6.090 1.00 97.94 196 VAL A N 1
ATOM 1486 C CA . VAL A 1 196 ? 3.492 3.792 5.875 1.00 97.94 196 VAL A CA 1
ATOM 1487 C C . VAL A 1 196 ? 3.173 5.052 6.666 1.00 97.94 196 VAL A C 1
ATOM 1489 O O . VAL A 1 196 ? 3.530 5.157 7.837 1.00 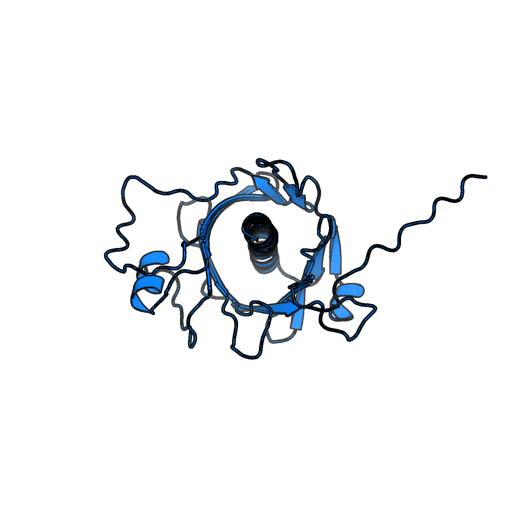97.94 196 VAL A O 1
ATOM 1492 N N . TRP A 1 197 ? 2.504 6.003 6.032 1.00 98.12 197 TRP A N 1
ATOM 1493 C CA . TRP A 1 197 ? 1.977 7.206 6.660 1.00 98.12 197 TRP A CA 1
ATOM 1494 C C . TRP A 1 197 ? 0.463 7.153 6.605 1.00 98.12 197 TRP A C 1
ATOM 1496 O O . TRP A 1 197 ? -0.118 6.833 5.569 1.00 98.12 197 TRP A O 1
ATOM 1506 N N . ILE A 1 198 ? -0.173 7.470 7.724 1.00 98.06 198 ILE A N 1
ATOM 1507 C CA . ILE A 1 198 ? -1.627 7.515 7.845 1.00 98.06 198 ILE A CA 1
ATOM 1508 C C . ILE A 1 198 ? -1.977 8.814 8.555 1.00 98.06 198 ILE A C 1
ATOM 1510 O O . ILE A 1 198 ? -1.515 9.035 9.678 1.00 98.06 198 ILE A O 1
ATOM 1514 N N . SER A 1 199 ? -2.766 9.671 7.906 1.00 97.50 199 SER A N 1
ATOM 1515 C CA . SER A 1 199 ? -3.187 10.939 8.499 1.00 97.50 199 SER A CA 1
ATOM 1516 C C . SER A 1 199 ? -3.948 10.685 9.799 1.00 97.50 199 SER A C 1
ATOM 1518 O O . SER A 1 199 ? -4.775 9.770 9.884 1.00 97.50 199 SER A O 1
ATOM 1520 N N . GLU A 1 200 ? -3.678 11.494 10.821 1.00 94.50 200 GLU A N 1
ATOM 1521 C CA . GLU A 1 200 ? -4.285 11.329 12.145 1.00 94.50 200 GLU A CA 1
ATOM 1522 C C . GLU A 1 200 ? -5.812 11.491 12.114 1.00 94.50 200 GLU A C 1
ATOM 1524 O O . GLU A 1 200 ? -6.517 10.833 12.885 1.00 94.50 200 GLU A O 1
ATOM 1529 N N . SER A 1 201 ? -6.318 12.299 11.175 1.00 93.12 201 SER A N 1
ATOM 1530 C CA . SER A 1 201 ? -7.744 12.577 10.964 1.00 93.12 201 SER A CA 1
ATOM 1531 C C . SER A 1 201 ? -8.515 11.428 10.299 1.00 93.12 201 SER A C 1
ATOM 1533 O O . SER A 1 201 ? -9.745 11.418 10.339 1.00 93.12 201 SER A O 1
ATOM 1535 N N . THR A 1 202 ? -7.806 10.445 9.738 1.00 95.25 202 THR A N 1
ATOM 1536 C CA . THR A 1 202 ? -8.387 9.297 9.030 1.00 95.25 202 THR A CA 1
ATOM 1537 C C . THR A 1 202 ? -9.196 8.416 9.983 1.00 95.25 202 THR A C 1
ATOM 1539 O O . THR A 1 202 ? -8.727 8.059 11.077 1.00 95.25 202 THR A O 1
ATOM 1542 N N . ASN A 1 203 ? -10.400 8.018 9.576 1.00 95.44 203 ASN A N 1
ATOM 1543 C CA . ASN A 1 203 ? -11.250 7.143 10.381 1.00 95.44 203 ASN A CA 1
ATOM 1544 C C . ASN A 1 203 ? -10.771 5.674 10.334 1.00 95.44 203 ASN A C 1
ATOM 1546 O O . ASN A 1 203 ? -9.853 5.319 9.599 1.00 95.44 203 ASN A O 1
ATOM 1550 N N . GLN A 1 204 ? -11.347 4.796 11.159 1.00 92.88 204 GLN A N 1
ATOM 1551 C CA . GLN A 1 204 ? -10.864 3.413 11.285 1.00 92.88 204 GLN A CA 1
ATOM 1552 C C . GLN A 1 204 ? -11.116 2.544 10.031 1.00 92.88 204 GLN A C 1
ATOM 1554 O O . GLN A 1 204 ? -10.300 1.672 9.728 1.00 92.88 204 GLN A O 1
ATOM 1559 N N . GLU A 1 205 ? -12.202 2.775 9.290 1.00 92.50 205 GLU A N 1
ATOM 1560 C CA . GLU A 1 205 ? -12.498 2.044 8.047 1.00 92.50 205 GLU A CA 1
ATOM 1561 C C . GLU A 1 205 ? -11.488 2.432 6.956 1.00 92.50 205 GLU A C 1
ATOM 1563 O O . GLU A 1 205 ? -10.818 1.571 6.384 1.00 92.50 205 GLU A O 1
ATOM 1568 N N . GLU A 1 206 ? -11.261 3.733 6.771 1.00 96.31 206 GLU A N 1
ATOM 1569 C CA . GLU A 1 206 ? -10.248 4.281 5.860 1.00 96.31 206 GLU A CA 1
ATOM 1570 C C . GLU A 1 206 ? -8.830 3.805 6.229 1.00 96.31 206 GLU A C 1
ATOM 1572 O O . GLU A 1 206 ? -8.062 3.389 5.361 1.00 96.31 206 GLU A O 1
ATOM 1577 N N . LYS A 1 207 ? -8.486 3.779 7.526 1.00 96.00 207 LYS A N 1
ATOM 1578 C CA . LYS A 1 207 ? -7.207 3.240 8.031 1.00 96.00 207 LYS A CA 1
ATOM 1579 C C . LYS A 1 207 ? -6.995 1.784 7.631 1.00 96.00 207 LYS A C 1
ATOM 1581 O O . LYS A 1 207 ? -5.869 1.403 7.297 1.00 96.00 207 LYS A O 1
ATOM 1586 N N . SER A 1 208 ? -8.058 0.986 7.653 1.00 94.62 208 SER A N 1
ATOM 1587 C CA . SER A 1 208 ? -8.018 -0.422 7.258 1.00 94.62 208 SER A CA 1
ATOM 1588 C C . SER A 1 208 ? -7.775 -0.551 5.751 1.00 94.62 208 SER A C 1
ATOM 1590 O O . SER A 1 208 ? -6.872 -1.283 5.343 1.00 94.62 208 SER A O 1
ATOM 1592 N N . LEU A 1 209 ? -8.485 0.234 4.928 1.00 96.75 209 LEU A N 1
ATOM 1593 C CA . LEU A 1 209 ? -8.276 0.273 3.474 1.00 96.75 209 LEU A CA 1
ATOM 1594 C C . LEU A 1 209 ? -6.850 0.709 3.107 1.00 96.75 209 LEU A C 1
ATOM 1596 O O . LEU A 1 209 ? -6.198 0.039 2.302 1.00 96.75 209 LEU A O 1
ATOM 1600 N N . ILE A 1 210 ? -6.322 1.765 3.739 1.00 98.00 210 ILE A N 1
ATOM 1601 C CA . ILE A 1 210 ? -4.939 2.227 3.531 1.00 98.00 210 ILE A CA 1
ATOM 1602 C C . ILE A 1 210 ? -3.943 1.122 3.881 1.00 98.00 210 ILE A C 1
ATOM 1604 O O . ILE A 1 210 ? -2.996 0.880 3.134 1.00 98.00 210 ILE A O 1
ATOM 1608 N N . SER A 1 211 ? -4.140 0.434 5.004 1.00 97.56 211 SER A N 1
ATOM 1609 C CA . SER A 1 211 ? -3.193 -0.568 5.506 1.00 97.56 211 SER A CA 1
ATOM 1610 C C . SER A 1 211 ? -3.166 -1.818 4.628 1.00 97.56 211 SER A C 1
ATOM 1612 O O . SER A 1 211 ? -2.093 -2.275 4.230 1.00 97.56 211 SER A O 1
ATOM 1614 N N . VAL A 1 212 ? -4.338 -2.325 4.241 1.00 97.25 212 VAL A N 1
ATOM 1615 C CA . VAL A 1 212 ? -4.475 -3.449 3.304 1.00 97.25 212 VAL A CA 1
ATOM 1616 C C . VAL A 1 212 ? -3.838 -3.109 1.954 1.00 97.25 212 VAL A C 1
ATOM 1618 O O . VAL A 1 212 ? -3.043 -3.887 1.419 1.00 97.25 212 VAL A O 1
ATOM 1621 N N . THR A 1 213 ? -4.119 -1.914 1.434 1.00 98.19 213 THR A N 1
ATOM 1622 C CA . THR A 1 213 ? -3.566 -1.445 0.158 1.00 98.19 213 THR A CA 1
ATOM 1623 C C . THR A 1 213 ? -2.052 -1.258 0.235 1.00 98.19 213 THR A C 1
ATOM 1625 O O . THR A 1 213 ? -1.329 -1.671 -0.670 1.00 98.19 213 THR A O 1
ATOM 1628 N N . SER A 1 214 ? -1.541 -0.726 1.347 1.00 98.31 214 SER A N 1
ATOM 1629 C CA . SER A 1 214 ? -0.103 -0.570 1.590 1.00 98.31 214 SER A CA 1
ATOM 1630 C C . SER A 1 214 ? 0.622 -1.915 1.555 1.00 98.31 214 SER A C 1
ATOM 1632 O O . SER A 1 214 ? 1.640 -2.049 0.873 1.00 98.31 214 SER A O 1
ATOM 1634 N N . ALA A 1 215 ? 0.071 -2.940 2.214 1.00 97.00 215 ALA A N 1
ATOM 1635 C CA . ALA A 1 215 ? 0.612 -4.296 2.167 1.00 97.00 215 ALA A CA 1
ATOM 1636 C C . ALA A 1 215 ? 0.607 -4.871 0.739 1.00 97.00 215 ALA A C 1
ATOM 1638 O O . ALA A 1 215 ? 1.611 -5.442 0.301 1.00 97.00 215 ALA A O 1
ATOM 1639 N N . ALA A 1 216 ? -0.482 -4.664 -0.012 1.00 96.31 216 ALA A N 1
ATOM 1640 C CA . ALA A 1 216 ? -0.581 -5.105 -1.401 1.00 96.31 216 ALA A CA 1
ATOM 1641 C C . ALA A 1 216 ? 0.491 -4.455 -2.293 1.00 96.31 216 ALA A C 1
ATOM 1643 O O . ALA A 1 216 ? 1.115 -5.158 -3.092 1.00 96.31 216 ALA A O 1
ATOM 1644 N N . MET A 1 217 ? 0.749 -3.151 -2.130 1.00 95.81 217 MET A N 1
ATOM 1645 C CA . MET A 1 217 ? 1.753 -2.414 -2.910 1.00 95.81 217 MET A CA 1
ATOM 1646 C C . MET A 1 217 ? 3.194 -2.800 -2.554 1.00 95.81 217 MET A C 1
ATOM 1648 O O . MET A 1 217 ? 4.035 -2.935 -3.447 1.00 95.81 217 MET A O 1
ATOM 1652 N N . LEU A 1 218 ? 3.487 -3.019 -1.267 1.00 94.62 218 LEU A N 1
ATOM 1653 C CA . LEU A 1 218 ? 4.798 -3.500 -0.812 1.00 94.62 218 LEU A CA 1
ATOM 1654 C C . LEU A 1 218 ? 5.125 -4.864 -1.437 1.00 94.62 218 LEU A C 1
ATOM 1656 O O . LEU A 1 218 ? 6.209 -5.048 -1.998 1.00 94.62 218 LEU A O 1
ATOM 1660 N N . LEU A 1 219 ? 4.162 -5.791 -1.409 1.00 92.06 219 LEU A N 1
ATOM 1661 C CA . LEU A 1 219 ? 4.314 -7.125 -1.991 1.00 92.06 219 LEU A CA 1
ATOM 1662 C C . LEU A 1 219 ? 4.405 -7.097 -3.517 1.00 92.06 219 LEU A C 1
ATOM 1664 O O . LEU A 1 219 ? 5.264 -7.779 -4.079 1.00 92.06 219 LEU A O 1
ATOM 1668 N N . TYR A 1 220 ? 3.581 -6.286 -4.187 1.00 91.19 220 TYR A N 1
ATOM 1669 C CA . TYR A 1 220 ? 3.660 -6.090 -5.637 1.00 91.19 220 TYR A CA 1
ATOM 1670 C C . TYR A 1 220 ? 5.068 -5.655 -6.065 1.00 91.19 220 TYR A C 1
ATOM 1672 O O . TYR A 1 220 ? 5.658 -6.227 -6.985 1.00 91.19 220 TYR A O 1
ATOM 1680 N N . GLN A 1 221 ? 5.660 -4.695 -5.345 1.00 88.62 221 GLN A N 1
ATOM 1681 C CA . GLN A 1 221 ? 7.000 -4.200 -5.651 1.00 88.62 221 GLN A CA 1
ATOM 1682 C C . GLN A 1 221 ? 8.087 -5.275 -5.491 1.00 88.62 221 GLN A C 1
ATOM 1684 O O . GLN A 1 221 ? 9.051 -5.291 -6.266 1.00 88.62 221 GLN A O 1
ATOM 1689 N N . ASP A 1 222 ? 7.941 -6.172 -4.515 1.00 85.62 222 ASP A N 1
ATOM 1690 C CA . ASP A 1 222 ? 8.880 -7.276 -4.284 1.00 85.62 222 ASP A CA 1
ATOM 1691 C C . ASP A 1 222 ? 8.765 -8.367 -5.352 1.00 85.62 222 ASP A C 1
ATOM 1693 O O . ASP A 1 222 ? 9.770 -8.955 -5.755 1.00 85.62 222 ASP A O 1
ATOM 1697 N N . ILE A 1 223 ? 7.552 -8.625 -5.844 1.00 80.75 223 ILE A N 1
ATOM 1698 C CA . ILE A 1 223 ? 7.305 -9.574 -6.936 1.00 80.75 223 ILE A CA 1
ATOM 1699 C C . ILE A 1 223 ? 7.882 -9.033 -8.252 1.00 80.75 223 ILE A C 1
ATOM 1701 O O . ILE A 1 223 ? 8.593 -9.754 -8.959 1.00 80.75 223 ILE A O 1
ATOM 1705 N N . LYS A 1 224 ? 7.663 -7.746 -8.546 1.00 79.94 224 LYS A N 1
ATOM 1706 C CA . LYS A 1 224 ? 8.203 -7.091 -9.746 1.00 79.94 224 LYS A CA 1
ATOM 1707 C C . LYS A 1 224 ? 9.737 -7.086 -9.767 1.00 79.94 224 LYS A C 1
ATOM 1709 O O . LYS A 1 224 ? 10.339 -7.361 -10.799 1.00 79.94 224 LYS A O 1
ATOM 1714 N N . LYS A 1 225 ? 10.387 -6.837 -8.621 1.00 74.25 225 LYS A N 1
ATOM 1715 C CA . LYS A 1 225 ? 11.859 -6.894 -8.504 1.00 74.25 225 LYS A CA 1
ATOM 1716 C C . LYS A 1 225 ? 12.416 -8.310 -8.655 1.00 74.25 225 LYS A C 1
ATOM 1718 O O . LYS A 1 225 ? 13.468 -8.469 -9.252 1.00 74.25 225 LYS A O 1
ATOM 1723 N N . GLY A 1 226 ? 11.730 -9.324 -8.126 1.00 60.44 226 GLY A N 1
ATOM 1724 C CA . GLY A 1 226 ? 12.173 -10.722 -8.213 1.00 60.44 226 GLY A CA 1
ATOM 1725 C C . GLY A 1 226 ? 11.951 -11.392 -9.575 1.00 60.44 226 GLY A C 1
ATOM 1726 O O . GLY A 1 226 ? 12.358 -12.538 -9.747 1.00 60.44 226 GLY A O 1
ATOM 1727 N N . SER A 1 227 ? 11.282 -10.716 -10.513 1.00 52.78 227 SER A N 1
ATOM 1728 C CA . SER A 1 227 ? 11.006 -11.208 -11.872 1.00 52.78 227 SER A CA 1
ATOM 1729 C C . SER A 1 227 ? 11.817 -10.504 -12.969 1.00 52.78 227 SER A C 1
ATOM 1731 O O . SER A 1 227 ? 11.699 -10.887 -14.133 1.00 52.78 227 SER A O 1
ATOM 1733 N N . SER A 1 228 ? 12.633 -9.508 -12.600 1.00 43.28 228 SER A N 1
ATOM 1734 C CA . SER A 1 228 ? 13.587 -8.805 -13.476 1.00 43.28 228 SER A CA 1
ATOM 1735 C C . SER A 1 228 ? 14.980 -9.419 -13.374 1.00 43.28 228 SER A C 1
ATOM 1737 O O . SER A 1 228 ? 15.670 -9.469 -14.415 1.00 43.28 228 SER A O 1
#

Radius of gyration: 17.48 Å; chains: 1; bounding box: 55×45×43 Å

Foldseek 3Di:
DDPPPPPPDWAFADDVLLVPFWDKWFKAQDDLPDDQGWIDTPQKTKHPKDKDDDDDDD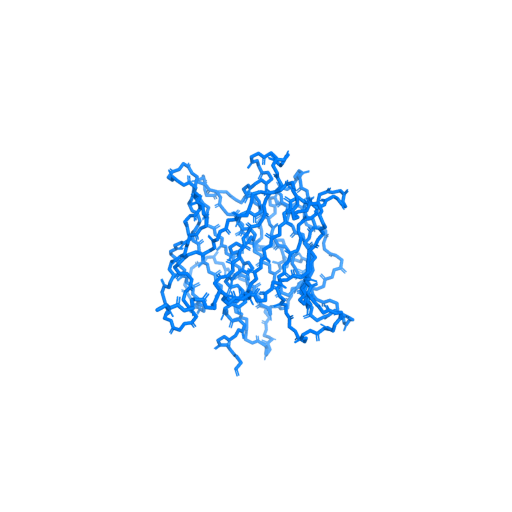LCPDDDDDPDRKIKIWIWIDRNPPKIKIKIKIFPDFDDPVSLCSVQVNPADDDDPDGFGMKMFIAIPVRHTQKIWTWHADPPGLDIWGWMDRNPFIKTKAFTQDTNVDPDGNSHTQWIFIHGVNHTQKIWGQPDSIMIIGGPPDDPVRVVRSVVVNVVVNVVVSVVVVVD